Protein AF-W2NXF1-F1 (afdb_monomer)

Sequence (200 aa):
MTIHVALESLNAFFDYTNPSHPWQVDCQLHPEDPFFFSMEGFDPPAPVSKGAPLETRIYCLWASFRGDGLMPDLGFALWERRFWILATAVEKGFTAEEAEPNCDKDIIKTKRARFRVLMGGRSARADRLRNMYQLQYLKWSLESATTSQRSPICPEMIIEPSVPWYSVDNLPFMPKTTDWLEVVPALVDRQPWRANWVYR

Radius of gyration: 19.42 Å; Cα contacts (8 Å, |Δi|>4): 228; chains: 1; bounding box: 46×31×54 Å

Organism: Phytophthora nicotianae (NCBI:txid4792)

Secondary structure (DSSP, 8-state):
-PPP--HHHHHHHH-TTSTTSHHHHHHHTS-SS-SSS--TT--TTS---TTS-HHHHHHHHHHHHHTSSS-HHHHHHHHHHHTEE-HHHHHHHHHHHHTSTT--HHHHHHHHHHHHHHHHHHHHHHHHHHIIIIIIIHHHHHHHHH-TTSPPPPHHHHS-TTS----SS--EE--SSS-SSTHHHHHHHH-GGGG-GGG-

Structure (mmCIF, N/CA/C/O backbone):
data_AF-W2NXF1-F1
#
_entry.id   AF-W2NXF1-F1
#
loop_
_atom_site.group_PDB
_atom_site.id
_atom_site.type_symbol
_atom_site.label_atom_id
_atom_site.label_alt_id
_atom_site.label_comp_id
_atom_site.label_asym_id
_atom_site.label_entity_id
_atom_site.label_seq_id
_atom_site.pdbx_PDB_ins_code
_atom_site.Cartn_x
_atom_site.Cartn_y
_atom_site.Cartn_z
_atom_site.occupancy
_atom_site.B_iso_or_equiv
_atom_site.auth_seq_id
_atom_site.auth_comp_id
_atom_site.auth_asym_id
_atom_site.auth_atom_id
_atom_site.pdbx_PDB_model_num
ATOM 1 N N . MET A 1 1 ? -20.233 10.057 12.892 1.00 58.03 1 MET A N 1
ATOM 2 C CA . MET A 1 1 ? -20.156 8.689 12.343 1.00 58.03 1 MET A CA 1
ATOM 3 C C . MET A 1 1 ? -18.894 8.056 12.897 1.00 58.03 1 MET A C 1
ATOM 5 O O . MET A 1 1 ? -17.830 8.645 12.737 1.00 58.03 1 MET A O 1
ATOM 9 N N . THR A 1 2 ? -19.038 6.951 13.621 1.00 67.94 2 THR A N 1
ATOM 10 C CA . THR A 1 2 ? -17.955 6.265 14.339 1.00 67.94 2 THR A CA 1
ATOM 11 C C . THR A 1 2 ? -17.505 5.068 13.508 1.00 67.94 2 THR A C 1
ATOM 13 O O . THR A 1 2 ? -18.352 4.367 12.963 1.00 67.94 2 THR A O 1
ATOM 16 N N . ILE A 1 3 ? -16.194 4.858 13.363 1.00 78.94 3 ILE A N 1
ATOM 17 C CA . ILE A 1 3 ? -15.673 3.641 12.730 1.00 78.94 3 ILE A CA 1
ATOM 18 C C . ILE A 1 3 ? -15.702 2.530 13.776 1.00 78.94 3 ILE A C 1
ATOM 20 O O . ILE A 1 3 ? -15.120 2.698 14.846 1.00 78.94 3 ILE A O 1
ATOM 24 N N . HIS A 1 4 ? -16.328 1.401 13.455 1.00 77.94 4 HIS A N 1
ATOM 25 C CA . HIS A 1 4 ? -16.189 0.184 14.248 1.00 77.94 4 HIS A CA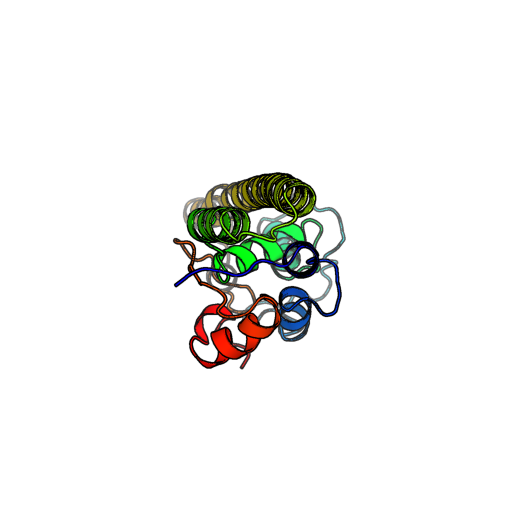 1
ATOM 26 C C . HIS A 1 4 ? -15.002 -0.627 13.731 1.00 77.94 4 HIS A C 1
ATOM 28 O O . HIS A 1 4 ? -14.807 -0.771 12.522 1.00 77.94 4 HIS A O 1
ATOM 34 N N . VAL A 1 5 ? -14.179 -1.117 14.655 1.00 80.56 5 VAL A N 1
ATOM 35 C CA . VAL A 1 5 ? -12.876 -1.696 14.330 1.00 80.56 5 VAL A CA 1
ATOM 36 C C . VAL A 1 5 ? -12.759 -3.063 14.981 1.00 80.56 5 VAL A C 1
ATOM 38 O O . VAL A 1 5 ? -12.566 -3.154 16.192 1.00 80.56 5 VAL A O 1
ATOM 41 N N . ALA A 1 6 ? -12.861 -4.131 14.195 1.00 87.88 6 ALA A N 1
ATOM 42 C CA . ALA A 1 6 ? -12.535 -5.471 14.674 1.00 87.88 6 ALA A CA 1
ATOM 43 C C . ALA A 1 6 ? -11.014 -5.694 14.632 1.00 87.88 6 ALA A C 1
ATOM 45 O O . ALA A 1 6 ? -10.315 -5.147 13.773 1.00 87.88 6 ALA A O 1
ATOM 46 N N . LEU A 1 7 ? -10.485 -6.484 15.572 1.00 89.00 7 LEU A N 1
ATOM 47 C CA . LEU A 1 7 ? -9.052 -6.793 15.610 1.00 89.00 7 LEU A CA 1
ATOM 48 C C . LEU A 1 7 ? -8.648 -7.635 14.391 1.00 89.00 7 LEU A C 1
ATOM 50 O O . LEU A 1 7 ? -7.584 -7.436 13.810 1.00 89.00 7 LEU A O 1
ATOM 54 N N . GLU A 1 8 ? -9.533 -8.532 13.978 1.00 90.31 8 GLU A N 1
ATOM 55 C CA . GLU A 1 8 ? -9.422 -9.387 12.804 1.00 90.31 8 GLU A CA 1
ATOM 56 C C . GLU A 1 8 ? -9.355 -8.537 11.537 1.00 90.31 8 GLU A C 1
ATOM 58 O O . GLU A 1 8 ? -8.452 -8.717 10.727 1.00 90.31 8 GLU A O 1
ATOM 63 N N . SER A 1 9 ? -10.235 -7.542 11.407 1.00 86.75 9 SER A N 1
ATOM 64 C CA . SER A 1 9 ? -10.251 -6.636 10.255 1.00 86.75 9 SER A CA 1
ATOM 65 C C . SER A 1 9 ? -9.016 -5.735 10.203 1.00 86.75 9 SER A C 1
ATOM 67 O O . SER A 1 9 ? -8.490 -5.494 9.120 1.00 86.75 9 SER A O 1
ATOM 69 N N . LEU A 1 10 ? -8.489 -5.297 11.356 1.00 87.19 10 LEU A N 1
ATOM 70 C CA . LEU A 1 10 ? -7.182 -4.629 11.421 1.00 87.19 10 LEU A CA 1
ATOM 71 C C . LEU A 1 10 ? -6.060 -5.538 10.920 1.00 87.19 10 LEU A C 1
ATOM 73 O O . LEU A 1 10 ? -5.181 -5.086 10.196 1.00 87.19 10 LEU A O 1
ATOM 77 N N . ASN A 1 11 ? -6.058 -6.806 11.321 1.00 90.19 11 ASN A N 1
ATOM 78 C CA . ASN A 1 11 ? -5.033 -7.743 10.878 1.00 90.19 11 ASN A CA 1
ATOM 79 C C . ASN A 1 11 ? -5.146 -8.017 9.379 1.00 90.19 11 ASN A C 1
ATOM 81 O O . ASN A 1 11 ? -4.141 -7.926 8.681 1.00 90.19 11 ASN A O 1
ATOM 85 N N . ALA A 1 12 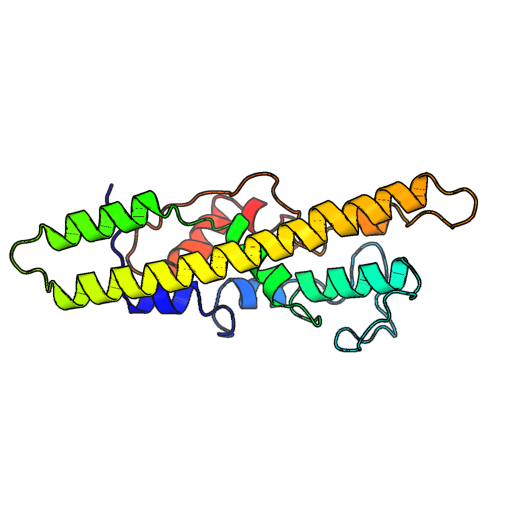? -6.358 -8.270 8.893 1.00 90.62 12 ALA A N 1
ATOM 86 C CA . ALA A 1 12 ? -6.622 -8.566 7.494 1.00 90.62 12 ALA A CA 1
ATOM 87 C C . ALA A 1 12 ? -6.271 -7.384 6.581 1.00 90.62 12 ALA A C 1
ATOM 89 O O . ALA A 1 12 ? -5.610 -7.585 5.572 1.00 90.62 12 ALA A O 1
ATOM 90 N N . PHE A 1 13 ? -6.631 -6.147 6.955 1.00 88.12 13 PHE A N 1
ATOM 91 C CA . PHE A 1 13 ? -6.370 -4.958 6.128 1.00 88.12 13 PHE A CA 1
ATOM 92 C C . PHE A 1 13 ? -4.879 -4.703 5.861 1.00 88.12 13 PHE A C 1
ATOM 94 O O . PHE A 1 13 ? -4.519 -4.075 4.872 1.00 88.12 13 PHE A O 1
ATOM 101 N N . PHE A 1 14 ? -3.999 -5.148 6.757 1.00 86.44 14 PHE A N 1
ATOM 102 C CA . PHE A 1 14 ? -2.559 -4.935 6.616 1.00 86.44 14 PHE A CA 1
ATOM 103 C C . PHE A 1 14 ? -1.778 -6.209 6.280 1.00 86.44 14 PHE A C 1
ATOM 105 O O . PHE A 1 14 ? -0.572 -6.125 6.037 1.00 86.44 14 PHE A O 1
ATOM 112 N N . ASP A 1 15 ? -2.439 -7.365 6.239 1.00 91.19 15 ASP A N 1
ATOM 113 C CA . ASP A 1 15 ? -1.881 -8.602 5.702 1.00 91.19 15 ASP A CA 1
ATOM 114 C C . ASP A 1 15 ? -2.029 -8.627 4.177 1.00 91.19 15 ASP A C 1
ATOM 116 O O . ASP A 1 15 ? -2.801 -9.382 3.589 1.00 91.19 15 ASP A O 1
ATOM 120 N N . TYR A 1 16 ? -1.258 -7.763 3.522 1.00 89.69 16 TYR A N 1
ATOM 121 C CA . TYR A 1 16 ? -1.242 -7.658 2.066 1.00 89.69 16 TYR A CA 1
ATOM 122 C C . TYR A 1 16 ? -0.585 -8.858 1.377 1.00 89.69 16 TYR A C 1
ATOM 124 O O . TYR A 1 16 ? -0.587 -8.918 0.151 1.00 89.69 16 TYR A O 1
ATOM 132 N N . THR A 1 17 ? -0.004 -9.794 2.137 1.00 89.69 17 THR A N 1
ATOM 133 C CA . THR A 1 17 ? 0.535 -11.053 1.606 1.00 89.69 17 THR A CA 1
ATOM 134 C C . THR A 1 17 ? -0.537 -12.122 1.422 1.00 89.69 17 THR A C 1
ATOM 136 O O . THR A 1 17 ? -0.306 -13.100 0.717 1.00 89.69 17 THR A O 1
ATOM 139 N N . ASN A 1 18 ? -1.718 -11.933 2.014 1.00 91.81 18 ASN A N 1
ATOM 140 C CA . ASN A 1 18 ? -2.853 -12.820 1.819 1.00 91.81 18 ASN A CA 1
ATOM 141 C C . ASN A 1 18 ? -3.358 -12.740 0.362 1.00 91.81 18 ASN A C 1
ATOM 143 O O . ASN A 1 18 ? -3.770 -11.659 -0.055 1.00 91.81 18 ASN A O 1
ATOM 147 N N . PRO A 1 19 ? -3.424 -13.856 -0.393 1.00 90.94 19 PRO A N 1
ATOM 148 C CA . PRO A 1 19 ? -3.898 -13.860 -1.782 1.00 90.94 19 PRO A CA 1
ATOM 149 C C . PRO A 1 19 ? -5.320 -13.318 -1.986 1.00 90.94 19 PRO A C 1
ATOM 151 O O . PRO A 1 19 ? -5.655 -12.875 -3.077 1.00 90.94 19 PRO A O 1
ATOM 154 N N . SER A 1 20 ? -6.162 -13.351 -0.948 1.00 90.25 20 SER A N 1
ATOM 155 C CA . SER A 1 20 ? -7.527 -12.802 -0.981 1.00 90.25 20 SER A CA 1
ATOM 156 C C . SER A 1 20 ? -7.584 -11.306 -0.647 1.00 90.25 20 SER A C 1
ATOM 158 O O . SER A 1 20 ? -8.659 -10.709 -0.673 1.00 90.25 20 SER A O 1
ATOM 160 N N . HIS A 1 21 ? -6.456 -10.685 -0.292 1.00 91.75 21 HIS A N 1
ATOM 161 C CA . HIS A 1 21 ? -6.403 -9.256 -0.013 1.00 91.75 21 HIS A CA 1
ATOM 162 C C . HIS A 1 21 ? -6.698 -8.462 -1.302 1.00 91.75 21 HIS A C 1
ATOM 164 O O . HIS A 1 21 ? -6.133 -8.792 -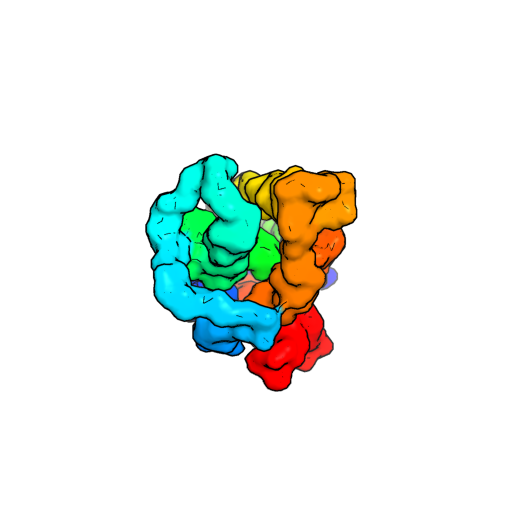2.344 1.00 91.75 21 HIS A O 1
ATOM 170 N N . PRO A 1 22 ? -7.493 -7.373 -1.269 1.00 89.69 22 PRO A N 1
ATOM 171 C CA . PRO A 1 22 ? -7.847 -6.622 -2.476 1.00 89.69 22 PRO A CA 1
ATOM 172 C C . PRO A 1 22 ? -6.647 -6.141 -3.299 1.00 89.69 22 PRO A C 1
ATOM 174 O O . PRO A 1 22 ? -6.698 -6.203 -4.513 1.00 89.69 22 PRO A O 1
ATOM 177 N N . TRP A 1 23 ? -5.540 -5.744 -2.658 1.00 89.25 23 TRP A N 1
ATOM 178 C CA . TRP A 1 23 ? -4.264 -5.485 -3.353 1.00 89.25 23 TRP A CA 1
ATOM 179 C C . TRP A 1 23 ? -3.783 -6.668 -4.212 1.00 89.25 23 TRP A C 1
ATOM 181 O O . TRP A 1 23 ? -3.409 -6.457 -5.355 1.00 89.25 23 TRP A O 1
ATOM 191 N N . GLN A 1 24 ? -3.807 -7.898 -3.689 1.00 90.12 24 GLN A N 1
ATOM 192 C CA . GLN A 1 24 ? -3.372 -9.087 -4.434 1.00 90.12 24 GLN A CA 1
ATOM 193 C C . GLN A 1 24 ? -4.321 -9.398 -5.593 1.00 90.12 24 GLN A C 1
ATOM 195 O O . GLN A 1 24 ? -3.876 -9.762 -6.677 1.00 90.12 24 GLN A O 1
ATOM 200 N N . VAL A 1 25 ? -5.625 -9.201 -5.382 1.00 88.44 25 VAL A N 1
ATOM 201 C CA . VAL A 1 25 ? -6.626 -9.313 -6.450 1.00 88.44 25 VAL A CA 1
ATOM 202 C C . VAL A 1 25 ? -6.381 -8.253 -7.529 1.00 88.44 25 VAL A C 1
ATOM 204 O O . VAL A 1 25 ? -6.367 -8.587 -8.707 1.00 88.44 25 VAL A O 1
ATOM 207 N N . ASP A 1 26 ? -6.121 -7.000 -7.144 1.00 84.69 26 ASP A N 1
ATOM 208 C CA . ASP A 1 26 ? -5.799 -5.913 -8.075 1.00 84.69 26 ASP A CA 1
ATOM 209 C C . ASP A 1 26 ? -4.522 -6.230 -8.881 1.00 84.69 26 ASP A C 1
ATOM 211 O O . ASP A 1 26 ? -4.505 -6.033 -10.094 1.00 84.69 26 ASP A O 1
ATOM 215 N N . CYS A 1 27 ? -3.481 -6.788 -8.246 1.00 85.38 27 CYS A N 1
ATOM 216 C CA . CYS A 1 27 ? -2.256 -7.227 -8.926 1.00 85.38 27 CYS A CA 1
ATOM 217 C C . CYS A 1 27 ? -2.524 -8.238 -10.047 1.00 85.38 27 CYS A C 1
ATOM 219 O O . CYS A 1 27 ? -1.910 -8.143 -11.107 1.00 85.38 27 CYS A O 1
ATOM 221 N N . GLN A 1 28 ? -3.449 -9.178 -9.835 1.00 84.94 28 GLN A N 1
ATOM 222 C CA . GLN A 1 28 ? -3.807 -10.207 -10.821 1.00 84.94 28 GLN A CA 1
ATOM 223 C C . GLN A 1 28 ? -4.566 -9.650 -12.033 1.00 84.94 28 GLN A C 1
ATOM 225 O O . GLN A 1 28 ? -4.645 -10.319 -13.059 1.00 84.94 28 GLN A O 1
ATOM 230 N N . LEU A 1 29 ? -5.136 -8.446 -11.925 1.00 82.62 29 LEU A N 1
ATOM 231 C CA . LEU A 1 29 ? -5.857 -7.786 -13.017 1.00 82.62 29 LEU A CA 1
ATOM 232 C C . LEU A 1 29 ? -4.942 -6.941 -13.911 1.00 82.62 29 LEU A C 1
ATOM 234 O O . LEU A 1 29 ? -5.378 -6.464 -14.959 1.00 82.62 29 LEU A O 1
ATOM 238 N N . HIS A 1 30 ? -3.692 -6.716 -13.506 1.00 79.94 30 HIS A N 1
ATOM 239 C CA . HIS A 1 30 ? -2.743 -5.973 -14.319 1.00 79.94 30 HIS A CA 1
ATOM 240 C C . HIS A 1 30 ? -2.337 -6.782 -15.574 1.00 79.94 30 HIS A C 1
ATOM 242 O O . HIS A 1 30 ? -2.194 -8.002 -15.502 1.00 79.94 30 HIS A O 1
ATOM 248 N N . PRO A 1 31 ? -2.091 -6.127 -16.724 1.00 82.56 31 PRO A N 1
ATOM 249 C CA . PRO A 1 31 ? -1.723 -6.793 -17.976 1.00 82.56 31 PRO A CA 1
ATOM 250 C C . PRO A 1 31 ? -0.351 -7.440 -17.818 1.00 82.56 31 PRO A C 1
ATOM 252 O O . PRO A 1 31 ? 0.490 -6.849 -17.152 1.00 82.56 31 PRO A O 1
ATOM 255 N N . GLU A 1 32 ? -0.102 -8.615 -18.397 1.00 80.88 32 GLU A N 1
ATOM 256 C CA . GLU A 1 32 ? 1.183 -9.323 -18.227 1.00 80.88 32 GLU A CA 1
ATOM 257 C C . GLU A 1 32 ? 2.386 -8.437 -18.589 1.00 80.88 32 GLU A C 1
ATOM 259 O O . GLU A 1 32 ? 3.325 -8.326 -17.803 1.00 80.88 32 GLU A O 1
ATOM 264 N N . ASP A 1 33 ? 2.285 -7.719 -19.709 1.00 84.62 33 ASP A N 1
ATOM 265 C CA . ASP A 1 33 ? 3.270 -6.737 -20.158 1.00 84.62 33 ASP A CA 1
ATOM 266 C C . ASP A 1 33 ? 2.780 -5.284 -19.964 1.00 84.62 33 ASP A C 1
ATOM 268 O O . ASP A 1 33 ? 1.571 -5.014 -19.975 1.00 84.62 33 ASP A O 1
ATOM 272 N N . PRO A 1 34 ? 3.704 -4.319 -19.803 1.00 83.19 34 PRO A N 1
ATOM 273 C CA . PRO A 1 34 ? 3.401 -2.897 -19.910 1.00 83.19 34 PRO A CA 1
ATOM 274 C C . PRO A 1 34 ? 2.822 -2.532 -21.283 1.00 83.19 34 PRO A C 1
ATOM 276 O O . PRO A 1 34 ? 3.047 -3.205 -22.286 1.00 83.19 34 PRO A O 1
ATOM 279 N N . PHE A 1 35 ? 2.074 -1.430 -21.347 1.00 83.38 35 PHE A N 1
ATOM 280 C CA . PHE A 1 35 ? 1.422 -1.013 -22.587 1.00 83.38 35 PHE A CA 1
ATOM 281 C C . PHE A 1 35 ? 2.369 -0.388 -23.602 1.00 83.38 35 PHE A C 1
ATOM 283 O O . PHE A 1 35 ? 2.141 -0.519 -24.805 1.00 83.38 35 PHE A O 1
ATOM 290 N N . PHE A 1 36 ? 3.388 0.335 -23.140 1.00 84.69 36 PHE A N 1
ATOM 291 C CA . PHE A 1 36 ? 4.253 1.099 -24.031 1.00 84.69 36 PHE A CA 1
ATOM 292 C C . PHE A 1 36 ? 5.660 0.520 -24.200 1.00 84.69 36 PHE A C 1
ATOM 294 O O . PHE A 1 36 ? 6.433 1.034 -25.008 1.00 84.69 36 PHE A O 1
ATOM 301 N N . PHE A 1 37 ? 6.006 -0.539 -23.470 1.00 82.69 37 PHE A N 1
ATOM 302 C CA . PHE A 1 37 ? 7.270 -1.257 -23.623 1.00 82.69 37 PHE A CA 1
ATOM 303 C C . PHE A 1 37 ? 7.100 -2.729 -23.249 1.00 82.69 37 PHE A C 1
ATOM 305 O O . PHE A 1 37 ? 6.232 -3.071 -22.453 1.00 82.69 37 PHE A O 1
ATOM 312 N N . SER A 1 38 ? 7.928 -3.597 -23.828 1.00 84.75 38 SER A N 1
ATOM 313 C CA . SER A 1 38 ? 7.919 -5.028 -23.514 1.00 84.75 38 SER A CA 1
ATOM 314 C C . SER A 1 38 ? 8.886 -5.336 -22.376 1.00 84.75 38 SER A C 1
ATOM 316 O O . SER A 1 38 ? 9.966 -4.747 -22.301 1.00 84.75 38 SER A O 1
ATOM 318 N N . MET A 1 39 ? 8.509 -6.284 -21.518 1.00 85.06 39 MET A N 1
ATOM 319 C CA . MET A 1 39 ? 9.388 -6.847 -20.491 1.00 85.06 39 MET A CA 1
ATOM 320 C C . MET A 1 39 ? 10.004 -8.181 -20.938 1.00 85.06 39 MET A C 1
ATOM 322 O O . MET A 1 39 ? 10.557 -8.910 -20.114 1.00 85.06 39 MET A O 1
ATOM 326 N N . GLU A 1 40 ? 9.926 -8.526 -22.229 1.00 87.25 40 GLU A N 1
ATOM 327 C CA . GLU A 1 40 ? 10.443 -9.788 -22.756 1.00 87.25 40 GLU A CA 1
ATOM 328 C C . GLU A 1 40 ? 11.932 -9.971 -22.416 1.00 87.25 40 GLU A C 1
ATOM 330 O O . GLU A 1 40 ? 12.774 -9.099 -22.640 1.00 87.25 40 GLU A O 1
ATOM 335 N N . GLY A 1 41 ? 12.262 -11.131 -21.844 1.00 85.19 41 GLY A N 1
ATOM 336 C CA . GLY A 1 41 ? 13.628 -11.474 -21.445 1.00 85.19 41 GLY A CA 1
ATOM 337 C C . GLY A 1 41 ? 14.132 -10.773 -20.177 1.00 85.19 41 GLY A C 1
ATOM 338 O O . GLY A 1 41 ? 15.261 -11.038 -19.759 1.00 85.19 41 GLY A O 1
ATOM 339 N N . PHE A 1 42 ? 13.328 -9.916 -19.540 1.00 86.94 42 PHE A N 1
ATOM 340 C CA . PHE A 1 42 ? 13.623 -9.385 -18.213 1.00 86.94 42 PHE A CA 1
ATOM 341 C C . PHE A 1 42 ? 13.146 -10.360 -17.129 1.00 86.94 42 PHE A C 1
ATOM 343 O O . PHE A 1 42 ? 12.044 -10.891 -17.210 1.00 86.94 42 PHE A O 1
ATOM 350 N N . ASP A 1 43 ? 13.972 -10.575 -16.102 1.00 86.81 43 ASP A N 1
ATOM 351 C CA . ASP A 1 43 ? 13.654 -11.417 -14.943 1.00 86.81 43 ASP A CA 1
ATOM 352 C C . ASP A 1 43 ? 13.377 -10.526 -13.713 1.00 86.81 43 ASP A C 1
ATOM 354 O O . ASP A 1 43 ? 14.325 -10.032 -13.094 1.00 86.81 43 ASP A O 1
ATOM 358 N N . PRO A 1 44 ? 12.104 -10.263 -13.352 1.00 83.75 44 PRO A N 1
ATOM 359 C CA . PRO A 1 44 ? 11.737 -9.342 -12.270 1.00 83.75 44 PRO A CA 1
ATOM 360 C C . PRO A 1 44 ? 12.365 -9.610 -10.890 1.00 83.75 44 PRO A C 1
ATOM 362 O O . PRO A 1 44 ? 12.714 -8.644 -10.199 1.00 83.75 44 PRO A O 1
ATOM 365 N N . PRO A 1 45 ? 12.550 -10.874 -10.465 1.00 83.25 45 PRO A N 1
ATOM 366 C CA . PRO A 1 45 ? 13.221 -11.207 -9.213 1.00 83.25 45 PRO A CA 1
ATOM 367 C C . PRO A 1 45 ? 14.753 -11.086 -9.260 1.00 83.25 45 PRO A C 1
ATOM 369 O O . PRO A 1 45 ? 15.394 -11.193 -8.211 1.00 83.25 45 PRO A O 1
ATOM 372 N N . ALA A 1 46 ? 15.374 -10.883 -10.427 1.00 85.44 46 ALA A N 1
ATOM 373 C CA . ALA A 1 46 ? 16.829 -10.823 -10.527 1.00 85.44 46 ALA A CA 1
ATOM 374 C C . ALA A 1 46 ? 17.396 -9.531 -9.900 1.00 85.44 46 ALA A C 1
ATOM 376 O O . ALA A 1 46 ? 16.910 -8.427 -10.168 1.00 85.44 46 ALA A O 1
ATOM 377 N N . PRO A 1 47 ? 18.476 -9.608 -9.095 1.00 83.62 47 PRO A N 1
ATOM 378 C CA . PRO A 1 47 ? 19.155 -8.421 -8.589 1.00 83.62 47 PRO A CA 1
ATOM 379 C C . PRO A 1 47 ? 19.744 -7.569 -9.715 1.00 83.62 47 PRO A C 1
ATOM 381 O O . PRO A 1 47 ? 20.521 -8.053 -10.537 1.00 83.62 47 PRO A O 1
ATOM 384 N N . VAL A 1 48 ? 19.461 -6.265 -9.692 1.00 83.81 48 VAL A N 1
ATOM 385 C CA . VAL A 1 48 ? 20.018 -5.311 -10.658 1.00 83.81 48 VAL A CA 1
ATOM 386 C C . VAL A 1 48 ? 21.049 -4.394 -10.012 1.00 83.81 48 VAL A C 1
ATOM 388 O O . VAL A 1 48 ? 20.848 -3.809 -8.946 1.00 83.81 48 VAL A O 1
ATOM 391 N N . SER A 1 49 ? 22.195 -4.266 -10.683 1.00 84.00 49 SER A N 1
ATOM 392 C CA . SER A 1 49 ? 23.293 -3.398 -10.258 1.00 84.00 49 SER A CA 1
ATOM 393 C C . SER A 1 49 ? 22.892 -1.921 -10.283 1.00 84.00 49 SER A C 1
ATOM 395 O O . SER A 1 49 ? 22.210 -1.455 -11.195 1.00 84.00 49 SER A O 1
ATOM 397 N N . LYS A 1 50 ? 23.427 -1.128 -9.346 1.00 79.25 50 LYS A N 1
ATOM 398 C CA . LYS A 1 50 ? 23.281 0.340 -9.362 1.00 79.25 50 LYS A CA 1
ATOM 399 C C . LYS A 1 50 ? 23.855 0.985 -10.631 1.00 79.25 50 LYS A C 1
ATOM 401 O O . LYS A 1 50 ? 23.415 2.070 -11.003 1.00 79.25 50 LYS A O 1
ATOM 406 N N . GLY A 1 51 ? 24.829 0.332 -11.271 1.00 80.81 51 GLY A N 1
ATOM 407 C CA . GLY A 1 51 ? 25.444 0.775 -12.526 1.00 80.81 51 GLY A CA 1
ATOM 408 C C . GLY A 1 51 ? 24.726 0.295 -13.789 1.00 80.81 51 GLY A C 1
ATOM 409 O O . GLY A 1 51 ? 25.202 0.583 -14.882 1.00 80.81 51 GLY A O 1
ATOM 410 N N . ALA A 1 52 ? 23.617 -0.442 -13.659 1.00 85.25 52 ALA A N 1
ATOM 411 C CA . ALA A 1 52 ? 22.866 -0.939 -14.804 1.00 85.25 52 ALA A CA 1
ATOM 412 C C . ALA A 1 52 ? 22.294 0.209 -15.661 1.00 85.25 52 ALA A C 1
ATOM 414 O O . ALA A 1 52 ? 22.085 1.329 -15.152 1.00 85.25 52 ALA A O 1
ATOM 415 N N . PRO A 1 53 ? 21.997 -0.064 -16.948 1.00 85.38 53 PRO A N 1
ATOM 416 C CA . PRO A 1 53 ? 21.266 0.863 -17.796 1.00 85.38 53 PRO A CA 1
ATOM 417 C C . PRO A 1 53 ? 20.019 1.388 -17.090 1.00 85.38 53 PRO A C 1
ATOM 419 O O . PRO A 1 53 ? 19.412 0.723 -16.246 1.00 85.38 53 PRO A O 1
ATOM 422 N N . LEU A 1 54 ? 19.676 2.638 -17.384 1.00 82.12 54 LEU A N 1
ATOM 423 C CA . LEU A 1 54 ? 18.598 3.304 -16.672 1.00 82.12 54 LEU A CA 1
ATOM 424 C C . LEU A 1 54 ? 17.242 2.640 -16.936 1.00 82.12 54 LEU A C 1
ATOM 426 O O . LEU A 1 54 ? 16.470 2.455 -16.003 1.00 82.12 54 LEU A O 1
ATOM 430 N N . GLU A 1 55 ? 17.028 2.192 -18.168 1.00 82.69 55 GLU A N 1
ATOM 431 C CA . GLU A 1 55 ? 15.894 1.372 -18.591 1.00 82.69 55 GLU A CA 1
ATOM 432 C C . GLU A 1 55 ? 15.730 0.112 -17.727 1.00 82.69 55 GLU A C 1
ATOM 434 O O . GLU A 1 55 ? 14.688 -0.078 -17.107 1.00 82.69 55 GLU A O 1
ATOM 439 N N . THR A 1 56 ? 16.797 -0.674 -17.546 1.00 85.81 56 THR A N 1
ATOM 440 C CA . THR A 1 56 ? 16.787 -1.875 -16.691 1.00 85.81 56 THR A CA 1
ATOM 441 C C . THR A 1 56 ? 16.399 -1.558 -15.244 1.00 85.81 56 THR A C 1
ATOM 443 O O . THR A 1 56 ? 15.682 -2.319 -14.596 1.00 85.81 56 THR A O 1
ATOM 446 N N . ARG A 1 57 ? 16.854 -0.418 -14.711 1.00 85.06 57 ARG A N 1
ATOM 447 C CA . ARG A 1 57 ? 16.482 0.024 -13.358 1.00 85.06 57 ARG A CA 1
ATOM 448 C C . ARG A 1 57 ? 15.015 0.447 -13.268 1.00 85.06 57 ARG A C 1
ATOM 450 O O . ARG A 1 57 ? 14.409 0.263 -12.216 1.00 85.06 57 ARG A O 1
ATOM 457 N N . ILE A 1 58 ? 14.442 0.981 -14.345 1.00 82.69 58 ILE A N 1
ATOM 458 C CA . ILE A 1 58 ? 13.011 1.294 -14.419 1.00 82.69 58 ILE A CA 1
ATOM 459 C C . ILE A 1 58 ? 12.184 0.011 -14.479 1.00 82.69 58 ILE A C 1
ATOM 461 O O . ILE A 1 58 ? 11.221 -0.090 -13.726 1.00 82.69 58 ILE A O 1
ATOM 465 N N . TYR A 1 59 ? 12.594 -0.990 -15.262 1.00 85.94 59 TYR A N 1
ATOM 466 C CA . TYR A 1 59 ? 11.928 -2.299 -15.296 1.00 85.94 59 TYR A CA 1
ATOM 467 C C . TYR A 1 59 ? 11.849 -2.931 -13.895 1.00 85.94 59 TYR A C 1
ATOM 469 O O . TYR A 1 59 ? 10.790 -3.399 -13.479 1.00 85.94 59 TY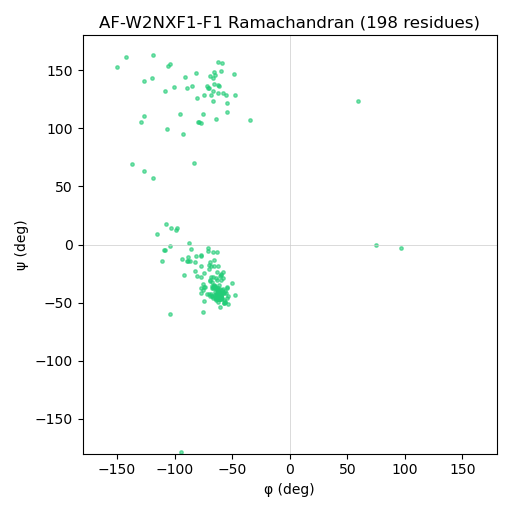R A O 1
ATOM 477 N N . CYS A 1 60 ? 12.923 -2.835 -13.100 1.00 87.12 60 CYS A N 1
ATOM 478 C CA . CYS A 1 60 ? 12.922 -3.294 -11.702 1.00 87.12 60 CYS A CA 1
ATOM 479 C C . CYS A 1 60 ? 11.902 -2.565 -10.822 1.00 87.12 60 CYS A C 1
ATOM 481 O O . CYS A 1 60 ? 11.242 -3.176 -9.976 1.00 87.12 60 CYS A O 1
ATOM 483 N N . LEU A 1 61 ? 11.812 -1.239 -10.971 1.00 85.25 61 LEU A N 1
ATOM 484 C CA . LEU A 1 61 ? 10.863 -0.430 -10.211 1.00 85.25 61 LEU A CA 1
ATOM 485 C C . LEU A 1 61 ? 9.430 -0.745 -10.613 1.00 85.25 61 LEU A C 1
ATOM 487 O O . LEU A 1 61 ? 8.587 -0.917 -9.738 1.00 85.25 61 LEU A O 1
ATOM 491 N N . TRP A 1 62 ? 9.173 -0.862 -11.913 1.00 85.56 62 TRP A N 1
ATOM 492 C CA . TRP A 1 62 ? 7.873 -1.232 -12.450 1.00 85.56 62 TRP A CA 1
ATOM 493 C C . TRP A 1 62 ? 7.414 -2.584 -11.898 1.00 85.56 62 TRP A C 1
ATOM 495 O O . TRP A 1 62 ? 6.344 -2.661 -11.296 1.00 85.56 62 TRP A O 1
ATOM 505 N N . ALA A 1 63 ? 8.267 -3.609 -11.968 1.00 87.75 63 ALA A N 1
ATOM 506 C CA . ALA A 1 63 ? 7.976 -4.920 -11.393 1.00 87.75 63 ALA A CA 1
ATOM 507 C C . ALA A 1 63 ? 7.675 -4.838 -9.889 1.00 87.75 63 ALA A C 1
ATOM 509 O O . ALA A 1 63 ? 6.730 -5.441 -9.387 1.00 87.75 63 ALA A O 1
ATOM 510 N N . SER A 1 64 ? 8.444 -4.034 -9.153 1.00 88.69 64 SER A N 1
ATOM 511 C CA . SER A 1 64 ? 8.226 -3.824 -7.718 1.00 88.69 64 SER A CA 1
ATOM 512 C C . SER A 1 64 ? 6.892 -3.131 -7.419 1.00 88.69 64 SER A C 1
ATOM 514 O O . SER A 1 64 ? 6.221 -3.473 -6.446 1.00 88.69 64 SER A O 1
ATOM 516 N N . PHE A 1 65 ? 6.464 -2.186 -8.262 1.00 86.31 65 PHE A N 1
ATOM 517 C CA . PHE A 1 65 ? 5.156 -1.546 -8.128 1.00 86.31 65 PHE A CA 1
ATOM 518 C C . PHE A 1 65 ? 3.988 -2.468 -8.466 1.00 86.31 65 PHE A C 1
ATOM 520 O O . PHE A 1 65 ? 2.880 -2.207 -8.007 1.00 86.31 65 PHE A O 1
ATOM 527 N N . ARG A 1 66 ? 4.224 -3.534 -9.228 1.00 84.06 66 ARG A N 1
ATOM 528 C CA . ARG A 1 66 ? 3.217 -4.555 -9.535 1.00 84.06 66 ARG A CA 1
ATOM 529 C C . ARG A 1 66 ? 3.142 -5.680 -8.517 1.00 84.06 66 ARG A C 1
ATOM 531 O O . ARG A 1 66 ? 2.145 -6.386 -8.490 1.00 84.06 66 ARG A O 1
ATOM 538 N N . GLY A 1 67 ? 4.147 -5.787 -7.651 1.00 86.88 67 GLY A N 1
ATOM 539 C CA . GLY A 1 67 ? 4.259 -6.855 -6.659 1.00 86.88 67 GLY A CA 1
ATOM 540 C C . GLY A 1 67 ? 5.148 -8.023 -7.094 1.00 86.88 67 GLY A C 1
ATOM 541 O O . GLY A 1 67 ? 5.405 -8.897 -6.274 1.00 86.88 67 GLY A O 1
ATOM 542 N N . ASP A 1 68 ? 5.677 -7.997 -8.320 1.00 85.25 68 ASP A N 1
ATOM 543 C CA . ASP A 1 68 ? 6.475 -9.081 -8.916 1.00 85.25 68 ASP A CA 1
ATOM 544 C C . ASP A 1 68 ? 7.993 -8.898 -8.711 1.00 85.25 68 ASP A C 1
ATOM 546 O O . ASP A 1 68 ? 8.792 -9.794 -8.978 1.00 85.25 68 ASP A O 1
ATOM 550 N N . GLY A 1 69 ? 8.414 -7.708 -8.271 1.00 84.00 69 GLY A N 1
ATOM 551 C CA . GLY A 1 69 ? 9.822 -7.340 -8.111 1.00 84.00 69 GLY A CA 1
ATOM 552 C C . GLY A 1 69 ? 10.390 -7.556 -6.706 1.00 84.00 69 GLY A C 1
ATOM 553 O O . GLY A 1 69 ? 9.705 -7.945 -5.764 1.00 84.00 69 GLY A O 1
ATOM 554 N N . LEU A 1 70 ? 11.667 -7.203 -6.539 1.00 84.12 70 LEU A N 1
ATOM 555 C CA . LEU A 1 70 ? 12.410 -7.318 -5.273 1.00 84.12 70 LEU A CA 1
ATOM 556 C C . LEU A 1 70 ? 11.902 -6.412 -4.135 1.00 84.12 70 LEU A C 1
ATOM 558 O O . LEU A 1 70 ? 12.311 -6.583 -2.986 1.00 84.12 70 LEU A O 1
ATOM 562 N N . MET A 1 71 ? 11.045 -5.434 -4.441 1.00 85.06 71 MET A N 1
ATOM 563 C CA . MET A 1 71 ? 10.468 -4.504 -3.465 1.00 85.06 71 MET A CA 1
ATOM 564 C C . MET A 1 71 ? 8.930 -4.488 -3.557 1.00 85.06 71 MET A C 1
ATOM 566 O O . MET A 1 71 ? 8.344 -3.453 -3.889 1.00 85.06 71 MET A O 1
ATOM 570 N N . PRO A 1 72 ? 8.248 -5.614 -3.272 1.00 83.12 72 PRO A N 1
ATOM 571 C CA . PRO A 1 72 ? 6.798 -5.737 -3.467 1.00 83.12 72 PRO A CA 1
ATOM 572 C C . PRO A 1 72 ? 5.991 -4.818 -2.534 1.00 83.12 72 PRO A C 1
ATOM 574 O O . PRO A 1 72 ? 4.831 -4.492 -2.792 1.00 83.12 72 PRO A O 1
ATOM 577 N N . ASP A 1 73 ? 6.613 -4.339 -1.454 1.00 89.56 73 ASP A N 1
ATOM 578 C CA . ASP A 1 73 ? 6.013 -3.384 -0.532 1.00 89.56 73 ASP A CA 1
ATOM 579 C C . ASP A 1 73 ? 5.817 -1.989 -1.148 1.00 89.56 73 ASP A C 1
ATOM 581 O O . ASP A 1 73 ? 5.002 -1.222 -0.634 1.00 89.56 73 ASP A O 1
ATOM 585 N N . LEU A 1 74 ? 6.509 -1.659 -2.248 1.00 90.31 74 LEU A N 1
ATOM 586 C CA . LEU A 1 74 ? 6.292 -0.418 -2.997 1.00 90.31 74 LEU A CA 1
ATOM 587 C C . LEU A 1 74 ? 4.925 -0.400 -3.685 1.00 90.31 74 LEU A C 1
ATOM 589 O O . LEU A 1 74 ? 4.225 0.613 -3.614 1.00 90.31 74 LEU A O 1
ATOM 593 N N . GLY A 1 75 ? 4.537 -1.508 -4.322 1.00 89.94 75 GLY A N 1
ATOM 594 C CA . GLY A 1 75 ? 3.213 -1.656 -4.923 1.00 89.94 75 GLY A CA 1
ATOM 595 C C . GLY A 1 75 ? 2.109 -1.559 -3.873 1.00 89.94 75 GLY A C 1
ATOM 596 O O . GLY A 1 75 ? 1.188 -0.748 -4.002 1.00 89.94 75 GLY A O 1
ATOM 597 N N . PHE A 1 76 ? 2.270 -2.264 -2.749 1.00 91.56 76 PHE A N 1
ATOM 598 C CA . PHE A 1 76 ? 1.313 -2.156 -1.649 1.00 91.56 76 PHE A CA 1
ATOM 599 C C . PHE A 1 76 ? 1.249 -0.737 -1.065 1.00 91.56 76 PHE A C 1
ATOM 601 O O . PHE A 1 76 ? 0.163 -0.233 -0.787 1.00 91.56 76 PHE A O 1
ATOM 608 N N . ALA A 1 77 ? 2.379 -0.036 -0.934 1.00 92.50 77 ALA A N 1
ATOM 609 C CA . ALA A 1 77 ? 2.387 1.354 -0.485 1.00 92.50 77 ALA A CA 1
ATOM 610 C C . ALA A 1 77 ? 1.601 2.276 -1.435 1.00 92.50 77 ALA A C 1
ATOM 612 O O . ALA A 1 77 ? 0.908 3.182 -0.967 1.00 92.50 77 ALA A O 1
ATOM 613 N N . LEU A 1 78 ? 1.676 2.056 -2.755 1.00 89.94 78 LEU A N 1
ATOM 614 C CA . LEU A 1 78 ? 0.859 2.783 -3.735 1.00 89.94 78 LEU A CA 1
ATOM 615 C C . LEU A 1 78 ? -0.628 2.497 -3.528 1.00 89.94 78 LEU A C 1
ATOM 617 O O . LEU A 1 78 ? -1.433 3.431 -3.491 1.00 89.94 78 LEU A O 1
ATOM 621 N N . TRP A 1 79 ? -0.985 1.229 -3.329 1.00 89.88 79 TRP A N 1
ATOM 622 C CA . TRP A 1 79 ? -2.350 0.815 -3.019 1.00 89.88 79 TRP A CA 1
ATOM 623 C C . TRP A 1 79 ? -2.867 1.464 -1.721 1.00 89.88 79 TRP A C 1
ATOM 625 O O . TRP A 1 79 ? -3.924 2.094 -1.720 1.00 89.88 79 TRP A O 1
ATOM 635 N N . GLU A 1 80 ? -2.085 1.464 -0.636 1.00 91.56 80 GLU A N 1
ATOM 636 C CA . GLU A 1 80 ? -2.454 2.095 0.643 1.00 91.56 80 GLU A CA 1
ATOM 637 C C . GLU A 1 80 ? -2.719 3.605 0.529 1.00 91.56 80 GLU A C 1
ATOM 639 O O . GLU A 1 80 ? -3.518 4.156 1.296 1.00 91.56 80 GLU A O 1
ATOM 644 N N . ARG A 1 81 ? -2.054 4.298 -0.408 1.00 90.94 81 ARG A N 1
ATOM 645 C CA . ARG A 1 81 ? -2.319 5.719 -0.693 1.00 90.94 81 ARG A CA 1
ATOM 646 C C . ARG A 1 81 ? -3.695 5.926 -1.310 1.00 90.94 81 ARG A C 1
ATOM 648 O O . ARG A 1 81 ? -4.324 6.944 -1.032 1.00 90.94 81 ARG A O 1
ATOM 655 N N . ARG A 1 82 ? -4.189 4.969 -2.097 1.00 88.94 82 ARG A N 1
ATOM 656 C CA . ARG A 1 82 ? -5.525 5.004 -2.717 1.00 88.94 82 ARG A CA 1
ATOM 657 C C . ARG A 1 82 ? -6.629 4.545 -1.791 1.00 88.94 82 ARG A C 1
ATOM 659 O O . ARG A 1 82 ? -7.772 4.936 -1.994 1.00 88.94 82 ARG A O 1
ATOM 666 N N . PHE A 1 83 ? -6.297 3.765 -0.773 1.00 89.44 83 PHE A N 1
ATOM 667 C CA . PHE A 1 83 ? -7.225 3.288 0.246 1.00 89.44 83 PHE A CA 1
ATOM 668 C C . PHE A 1 83 ? -6.774 3.798 1.615 1.00 89.44 83 PHE A C 1
ATOM 670 O O . PHE A 1 83 ? -6.498 3.036 2.542 1.00 89.44 83 PHE A O 1
ATOM 677 N N . TRP A 1 84 ? -6.660 5.126 1.752 1.00 90.31 84 TRP A N 1
ATOM 678 C CA . TRP A 1 84 ? -6.046 5.693 2.943 1.00 90.31 84 TRP A CA 1
ATOM 679 C C . TRP A 1 84 ? -7.008 5.729 4.137 1.00 90.31 84 TRP A C 1
ATOM 681 O O . TRP A 1 84 ? -7.874 6.595 4.234 1.00 90.31 84 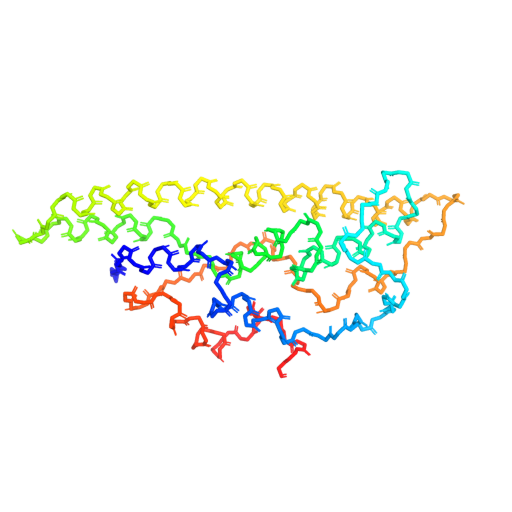TRP A O 1
ATOM 691 N N . ILE A 1 85 ? -6.818 4.837 5.109 1.00 88.19 85 ILE A N 1
ATOM 692 C CA . ILE A 1 85 ? -7.577 4.900 6.367 1.00 88.19 85 ILE A CA 1
ATOM 693 C C . ILE A 1 85 ? -7.053 6.046 7.241 1.00 88.19 85 ILE A C 1
ATOM 695 O O . ILE A 1 85 ? -5.846 6.157 7.495 1.00 88.19 85 ILE A O 1
ATOM 699 N N . LEU A 1 86 ? -7.971 6.900 7.706 1.00 88.00 86 LEU A N 1
ATOM 700 C CA . LEU A 1 86 ? -7.676 8.019 8.601 1.00 88.00 86 LEU A CA 1
ATOM 701 C C . LEU A 1 86 ? -7.420 7.526 10.029 1.00 88.00 86 LEU A C 1
ATOM 703 O O . LEU A 1 86 ? -8.345 7.112 10.727 1.00 88.00 86 LEU A O 1
ATOM 707 N N . ALA A 1 87 ? -6.176 7.652 10.496 1.00 89.25 87 ALA A N 1
ATOM 708 C CA . ALA A 1 87 ? -5.794 7.210 11.837 1.00 89.25 87 ALA A CA 1
ATOM 709 C C . ALA A 1 87 ? -6.600 7.892 12.947 1.00 89.25 87 ALA A C 1
ATOM 711 O O . ALA A 1 87 ? -7.042 7.241 13.886 1.00 89.25 87 ALA A O 1
ATOM 712 N N . THR A 1 88 ? -6.884 9.186 12.799 1.00 89.25 88 THR A N 1
ATOM 713 C CA . THR A 1 88 ? -7.705 9.935 13.757 1.00 89.25 88 THR A CA 1
ATOM 714 C C . THR A 1 88 ? -9.140 9.419 13.842 1.00 89.25 88 THR A C 1
ATOM 716 O O . THR A 1 88 ? -9.754 9.507 14.902 1.00 89.25 88 THR A O 1
ATOM 719 N N . ALA A 1 89 ? -9.688 8.879 12.753 1.00 88.94 89 ALA A N 1
ATOM 720 C CA . ALA A 1 89 ? -11.031 8.315 12.748 1.00 88.94 89 ALA A CA 1
ATOM 721 C C . ALA A 1 89 ? -11.063 6.932 13.419 1.00 88.94 89 ALA A C 1
ATOM 723 O O . ALA A 1 89 ? -11.996 6.643 14.164 1.00 88.94 89 ALA A O 1
ATOM 724 N N . VAL A 1 90 ? -10.017 6.123 13.222 1.00 90.31 90 VAL A N 1
ATOM 725 C CA . VAL A 1 90 ? -9.835 4.828 13.901 1.00 90.31 90 VAL A CA 1
ATOM 726 C C . VAL A 1 90 ? -9.660 5.023 15.409 1.00 90.31 90 VAL A C 1
ATOM 728 O O . VAL A 1 90 ? -10.354 4.384 16.193 1.00 90.31 90 VAL A O 1
ATOM 731 N N . GLU A 1 91 ? -8.817 5.971 15.827 1.00 91.88 91 GLU A N 1
ATOM 732 C CA . GLU A 1 91 ? -8.610 6.283 17.249 1.00 91.88 91 GLU A CA 1
ATOM 733 C C . GLU A 1 91 ? -9.888 6.790 17.932 1.00 91.88 91 GLU A C 1
ATOM 735 O O . GLU A 1 91 ? -10.180 6.399 19.063 1.00 91.88 91 GLU A O 1
ATOM 740 N N . LYS A 1 92 ? -10.691 7.610 17.235 1.00 91.25 92 LYS A N 1
ATOM 741 C CA . LYS A 1 92 ? -12.031 8.006 17.702 1.00 91.25 92 LYS A CA 1
ATOM 742 C C . LYS A 1 92 ? -12.975 6.809 17.820 1.00 91.25 92 LYS A C 1
ATOM 744 O O . LYS A 1 92 ? -13.768 6.779 18.755 1.00 91.25 92 LYS A O 1
ATOM 749 N N . GLY A 1 93 ? -12.880 5.847 16.901 1.00 90.19 93 GLY A N 1
ATOM 750 C CA . GLY A 1 93 ? -13.597 4.572 16.966 1.00 90.19 93 GLY A CA 1
ATOM 751 C C . GLY A 1 93 ? -13.292 3.811 18.252 1.00 90.19 93 GLY A C 1
ATOM 752 O O . GLY A 1 93 ? -14.209 3.486 18.998 1.00 90.19 93 GLY A O 1
ATOM 753 N N . PHE A 1 94 ? -12.008 3.643 18.578 1.00 92.06 94 PHE A N 1
ATOM 754 C CA . PHE A 1 94 ? -11.594 3.004 19.830 1.00 92.06 94 PHE A CA 1
ATOM 755 C C . PHE A 1 94 ? -12.087 3.749 21.072 1.00 92.06 94 PHE A C 1
ATOM 757 O O . PHE A 1 94 ? -12.530 3.115 22.018 1.00 92.06 94 PHE A O 1
ATOM 764 N N . THR A 1 95 ? -12.025 5.085 21.086 1.00 92.81 95 THR A N 1
ATOM 765 C CA . THR A 1 95 ? -12.514 5.879 22.227 1.00 92.81 95 THR A CA 1
ATOM 766 C C . THR A 1 95 ? -14.028 5.771 22.403 1.00 92.81 95 THR A C 1
ATOM 768 O O . THR A 1 95 ? -14.504 5.788 23.532 1.00 92.81 95 THR A O 1
ATOM 771 N N . ALA A 1 96 ? -14.783 5.666 21.308 1.00 91.25 96 ALA A N 1
ATOM 772 C CA . ALA A 1 96 ? -16.223 5.453 21.375 1.00 91.25 96 ALA A CA 1
ATOM 773 C C . ALA A 1 96 ? -16.562 4.049 21.898 1.00 91.25 96 ALA A C 1
ATOM 775 O O . ALA A 1 96 ? -17.404 3.938 22.779 1.00 91.25 96 ALA A O 1
ATOM 776 N N . GLU A 1 97 ? -15.875 3.012 21.407 1.00 90.50 97 GLU A N 1
ATOM 777 C CA . GLU A 1 97 ? -16.046 1.627 21.872 1.00 90.50 97 GLU A CA 1
ATOM 778 C C . GLU A 1 97 ? -15.690 1.499 23.366 1.00 90.50 97 GLU A C 1
ATOM 780 O O . GLU A 1 97 ? -16.449 0.940 24.145 1.00 90.50 97 GLU A O 1
ATOM 785 N N . GLU A 1 98 ? -14.596 2.130 23.803 1.00 92.50 98 GLU A N 1
ATOM 786 C CA . GLU A 1 98 ? -14.152 2.161 25.205 1.00 92.50 98 GLU A CA 1
ATOM 787 C C . GLU A 1 98 ? -15.139 2.852 26.163 1.00 92.50 98 GLU A C 1
ATOM 789 O O . GLU A 1 98 ? -15.128 2.579 27.365 1.00 92.50 98 GLU A O 1
ATOM 794 N N . ALA A 1 99 ? -15.989 3.747 25.649 1.00 92.31 99 ALA A N 1
ATOM 795 C CA . ALA A 1 99 ? -17.023 4.423 26.428 1.00 92.31 99 ALA A CA 1
ATOM 796 C C . ALA A 1 99 ? -18.287 3.564 26.626 1.00 92.31 99 ALA A C 1
ATOM 798 O O . ALA A 1 99 ? -19.161 3.948 27.409 1.00 92.31 99 ALA A O 1
ATOM 799 N N . GLU A 1 100 ? -18.410 2.423 25.939 1.00 91.56 100 GLU A N 1
ATOM 800 C CA . GLU A 1 100 ? -19.557 1.531 26.091 1.00 91.56 100 GLU A CA 1
ATOM 801 C C . GLU A 1 100 ? -19.523 0.804 27.453 1.00 91.56 100 GLU A C 1
ATOM 803 O O . GLU A 1 100 ? -18.473 0.296 27.857 1.00 91.56 100 GLU A O 1
ATOM 808 N N . PRO A 1 101 ? -20.661 0.690 28.174 1.00 89.25 101 PRO A N 1
ATOM 809 C CA . PRO A 1 101 ? -20.688 0.147 29.539 1.00 89.25 101 PRO A CA 1
ATOM 810 C C . PRO A 1 101 ? -20.140 -1.279 29.695 1.00 89.25 101 PRO A C 1
ATOM 812 O O . PRO A 1 101 ? -19.625 -1.618 30.757 1.00 89.25 101 PRO A O 1
ATOM 815 N N . ASN A 1 102 ? -20.243 -2.102 28.647 1.00 89.62 102 ASN A N 1
ATOM 816 C CA . ASN A 1 102 ? -19.825 -3.508 28.640 1.00 89.62 102 ASN A CA 1
ATOM 817 C C . ASN A 1 102 ? -18.544 -3.742 27.821 1.00 89.62 102 ASN A C 1
ATOM 819 O O . ASN A 1 102 ? -18.270 -4.869 27.413 1.00 89.62 102 ASN A O 1
ATOM 823 N N . CYS A 1 103 ? -17.779 -2.685 27.537 1.00 89.75 103 CYS A N 1
ATOM 824 C CA . CYS A 1 103 ? -16.568 -2.794 26.740 1.00 89.75 103 CYS A CA 1
ATOM 825 C C . CYS A 1 103 ? -15.479 -3.598 27.465 1.00 89.75 103 CYS A C 1
ATOM 827 O O . CYS A 1 103 ? -15.109 -3.302 28.605 1.00 89.75 103 CYS A O 1
ATOM 829 N N . ASP A 1 104 ? -14.876 -4.547 26.751 1.00 92.88 104 ASP A N 1
ATOM 830 C CA . ASP A 1 104 ? -13.639 -5.195 27.173 1.00 92.88 104 ASP A CA 1
ATOM 831 C C . ASP A 1 104 ? -12.446 -4.258 26.916 1.00 92.88 104 ASP A C 1
ATOM 833 O O . ASP A 1 104 ? -11.988 -4.058 25.786 1.00 92.88 104 ASP A O 1
ATOM 837 N N . LYS A 1 105 ? -11.934 -3.655 27.993 1.00 91.44 105 LYS A N 1
ATOM 838 C CA . LYS A 1 105 ? -10.819 -2.699 27.932 1.00 91.44 105 LYS A CA 1
ATOM 839 C C . LYS A 1 105 ? -9.501 -3.343 27.499 1.00 91.44 105 LYS A C 1
ATOM 841 O O . LYS A 1 105 ? -8.668 -2.658 26.898 1.00 91.44 105 LYS A O 1
ATOM 846 N N . ASP A 1 106 ? -9.302 -4.632 27.766 1.00 94.25 106 ASP A N 1
ATOM 847 C CA . ASP A 1 106 ? -8.090 -5.346 27.361 1.00 94.25 106 ASP A CA 1
ATOM 848 C C . ASP A 1 106 ? -8.090 -5.602 25.850 1.00 94.25 106 ASP A C 1
ATOM 850 O O . ASP A 1 106 ? -7.055 -5.433 25.187 1.00 94.25 106 ASP A O 1
ATOM 854 N N . ILE A 1 107 ? -9.260 -5.883 25.268 1.00 92.38 107 ILE A N 1
ATOM 855 C CA . ILE A 1 107 ? -9.432 -5.935 23.811 1.00 92.38 107 ILE A CA 1
ATOM 856 C C . ILE A 1 107 ? -9.135 -4.568 23.180 1.00 92.38 107 ILE A C 1
ATOM 858 O O . ILE A 1 107 ? -8.365 -4.503 22.217 1.00 92.38 107 ILE A O 1
ATOM 862 N N . ILE A 1 108 ? -9.651 -3.460 23.726 1.00 93.19 108 ILE A N 1
ATOM 863 C CA . ILE A 1 108 ? -9.348 -2.109 23.206 1.00 93.19 108 ILE A CA 1
ATOM 864 C C . ILE A 1 108 ? -7.853 -1.804 23.269 1.00 93.19 108 ILE A C 1
ATOM 866 O O . ILE A 1 108 ? -7.265 -1.326 22.292 1.00 93.19 108 ILE A O 1
ATOM 870 N N . LYS A 1 109 ? -7.207 -2.108 24.397 1.00 94.75 109 LYS A N 1
ATOM 871 C CA . LYS A 1 109 ? -5.761 -1.932 24.562 1.00 94.75 109 LYS A CA 1
ATOM 872 C C . LYS A 1 109 ? -4.984 -2.719 23.504 1.00 94.75 109 LYS A C 1
ATOM 874 O O . LYS A 1 109 ? -4.040 -2.181 22.917 1.00 94.75 109 LYS A O 1
ATOM 879 N N . THR A 1 110 ? -5.413 -3.948 23.220 1.00 95.38 110 THR A N 1
ATOM 880 C CA . THR A 1 110 ? -4.836 -4.814 22.185 1.00 95.38 110 THR A CA 1
ATOM 881 C C . THR A 1 110 ? -5.024 -4.221 20.788 1.00 95.38 110 THR A C 1
ATOM 883 O O . THR A 1 110 ? -4.044 -4.081 20.052 1.00 95.38 110 THR A O 1
ATOM 886 N N . LYS A 1 111 ? -6.239 -3.770 20.443 1.00 94.00 111 LYS A N 1
ATOM 887 C CA . LYS A 1 111 ? -6.535 -3.086 19.171 1.00 94.00 111 LYS A CA 1
ATOM 888 C C . LYS A 1 111 ? -5.659 -1.846 18.972 1.00 94.00 111 LYS A C 1
ATOM 890 O O . LYS A 1 111 ? -5.017 -1.720 17.931 1.00 94.00 111 LYS A O 1
ATOM 895 N N . ARG A 1 112 ? -5.541 -0.970 19.980 1.00 94.94 112 ARG A N 1
ATOM 896 C CA . ARG A 1 112 ? -4.685 0.235 19.927 1.00 94.94 112 ARG A CA 1
ATOM 897 C C . ARG A 1 112 ? -3.201 -0.101 19.779 1.00 94.94 112 ARG A C 1
ATOM 899 O O . ARG A 1 112 ? -2.479 0.588 19.059 1.00 94.94 112 ARG A O 1
ATOM 906 N N . ALA A 1 113 ? -2.709 -1.118 20.489 1.00 95.19 113 ALA A N 1
ATOM 907 C CA . ALA A 1 113 ? -1.319 -1.556 20.372 1.00 95.19 113 ALA A CA 1
ATOM 908 C C . ALA A 1 113 ? -1.028 -2.097 18.966 1.00 95.19 113 ALA A C 1
ATOM 910 O O . ALA A 1 113 ? -0.051 -1.688 18.337 1.00 95.19 113 ALA A O 1
ATOM 911 N N . ARG A 1 114 ? -1.917 -2.947 18.440 1.00 94.56 114 ARG A N 1
ATOM 912 C CA . ARG A 1 114 ? -1.800 -3.485 17.085 1.00 94.56 114 ARG A CA 1
ATOM 913 C C . ARG A 1 114 ? -1.866 -2.377 16.038 1.00 94.56 114 ARG A C 1
ATOM 915 O O . ARG A 1 114 ? -0.995 -2.315 15.177 1.00 94.56 114 ARG A O 1
ATOM 922 N N . PHE A 1 115 ? -2.820 -1.457 16.159 1.00 93.69 115 PHE A N 1
ATOM 923 C CA . PHE A 1 115 ? -2.963 -0.324 15.247 1.00 93.69 115 PHE A CA 1
ATOM 924 C C . PHE A 1 115 ? -1.706 0.556 15.199 1.00 93.69 115 PHE A C 1
ATOM 926 O O . PHE A 1 115 ? -1.262 0.928 14.115 1.00 93.69 115 PHE A O 1
ATOM 933 N N . ARG A 1 116 ? -1.058 0.813 16.343 1.00 94.19 116 ARG A N 1
ATOM 934 C CA . ARG A 1 116 ? 0.223 1.543 16.389 1.00 94.19 116 ARG A CA 1
ATOM 935 C C . ARG A 1 116 ? 1.335 0.849 15.601 1.00 94.19 116 ARG A C 1
ATOM 937 O O . ARG A 1 116 ? 2.041 1.517 14.848 1.00 94.19 116 ARG A O 1
ATOM 944 N N . VAL A 1 117 ? 1.476 -0.473 15.736 1.00 93.38 117 VAL A N 1
ATOM 945 C CA . VAL A 1 117 ? 2.463 -1.256 14.963 1.00 93.38 117 VAL A CA 1
ATOM 946 C C . VAL A 1 117 ? 2.178 -1.152 13.464 1.00 93.38 117 VAL A C 1
ATOM 948 O O . VAL A 1 117 ? 3.085 -0.888 12.675 1.00 93.38 117 VAL A O 1
ATOM 951 N N . LEU A 1 118 ? 0.909 -1.300 13.079 1.00 91.25 118 LEU A N 1
ATOM 952 C CA . LEU A 1 118 ? 0.467 -1.221 11.686 1.00 91.25 118 LEU A CA 1
ATOM 953 C C . LEU A 1 118 ? 0.746 0.161 11.077 1.00 91.25 118 LEU A C 1
ATOM 955 O O . LEU A 1 118 ? 1.309 0.254 9.985 1.00 91.25 118 LEU A O 1
ATOM 959 N N . MET A 1 119 ? 0.446 1.235 11.812 1.00 91.50 119 MET A N 1
ATOM 960 C CA . MET A 1 119 ? 0.735 2.608 11.391 1.00 91.50 119 MET A CA 1
ATOM 961 C C . MET A 1 119 ? 2.237 2.882 11.266 1.00 91.50 119 MET A C 1
ATOM 963 O O . MET A 1 119 ? 2.647 3.550 10.320 1.00 91.50 119 MET A O 1
ATOM 967 N N . GLY A 1 120 ? 3.068 2.338 12.161 1.00 92.25 120 GLY A N 1
ATOM 968 C CA . GLY A 1 120 ? 4.526 2.428 12.041 1.00 92.25 120 GLY A CA 1
ATOM 969 C C . GLY A 1 120 ? 5.050 1.755 10.768 1.00 92.25 120 GLY A C 1
ATOM 970 O O . GLY A 1 120 ? 5.820 2.356 10.018 1.00 92.25 120 GLY A O 1
ATOM 971 N N . GLY A 1 121 ? 4.578 0.538 10.479 1.00 92.31 121 GLY A N 1
ATOM 972 C CA . GLY A 1 121 ? 4.933 -0.187 9.254 1.00 92.31 121 GLY A CA 1
ATOM 973 C C . GLY A 1 121 ? 4.493 0.543 7.982 1.00 92.31 121 GLY A C 1
ATOM 974 O O . GLY A 1 121 ? 5.258 0.634 7.021 1.00 92.31 121 GLY A O 1
ATOM 975 N N . ARG A 1 122 ? 3.291 1.126 8.001 1.00 92.12 122 ARG A N 1
ATOM 976 C CA . ARG A 1 122 ? 2.760 1.952 6.913 1.00 92.12 122 ARG A CA 1
ATOM 977 C C . ARG A 1 122 ? 3.604 3.194 6.652 1.00 92.12 122 ARG A C 1
ATOM 979 O O . ARG A 1 122 ? 3.926 3.461 5.499 1.00 92.12 122 ARG A O 1
ATOM 986 N N . SER A 1 123 ? 3.987 3.936 7.692 1.00 91.88 123 SER A N 1
ATOM 987 C CA . SER A 1 123 ? 4.851 5.113 7.535 1.00 91.88 123 SER A CA 1
ATOM 988 C C . SER A 1 123 ? 6.189 4.738 6.898 1.00 91.88 123 SER A C 1
ATOM 990 O O . SER A 1 123 ? 6.601 5.370 5.933 1.00 91.88 123 SER A O 1
ATOM 992 N N . ALA A 1 124 ? 6.811 3.640 7.343 1.00 92.88 124 ALA A N 1
ATOM 993 C CA . ALA A 1 124 ? 8.063 3.164 6.758 1.00 92.88 124 ALA A CA 1
ATOM 994 C C . ALA A 1 124 ? 7.922 2.779 5.272 1.00 92.88 124 ALA A C 1
ATOM 996 O O . ALA A 1 124 ? 8.808 3.082 4.471 1.00 92.88 124 ALA A O 1
ATOM 997 N N . ARG A 1 125 ? 6.811 2.135 4.884 1.00 92.94 125 ARG A N 1
ATOM 998 C CA . ARG A 1 125 ? 6.494 1.849 3.474 1.00 92.94 125 ARG A CA 1
ATOM 999 C C . ARG A 1 125 ? 6.273 3.128 2.664 1.00 92.94 125 ARG A C 1
ATOM 1001 O O . ARG A 1 125 ? 6.818 3.254 1.572 1.00 92.94 125 ARG A O 1
ATOM 1008 N N . ALA A 1 126 ? 5.527 4.092 3.203 1.00 91.62 126 ALA A N 1
ATOM 1009 C CA . ALA A 1 126 ? 5.275 5.376 2.550 1.00 91.62 126 ALA A CA 1
ATOM 1010 C C . ALA A 1 126 ? 6.568 6.182 2.335 1.00 91.62 126 ALA A C 1
ATOM 1012 O O . ALA A 1 126 ? 6.758 6.750 1.260 1.00 91.62 126 ALA A O 1
ATOM 1013 N N . ASP A 1 127 ? 7.479 6.181 3.310 1.00 91.94 127 ASP A N 1
ATOM 1014 C CA . ASP A 1 127 ? 8.791 6.824 3.194 1.00 91.94 127 ASP A CA 1
ATOM 1015 C C . ASP A 1 127 ? 9.657 6.146 2.129 1.00 91.94 127 ASP A C 1
ATOM 1017 O O . ASP A 1 127 ? 10.267 6.823 1.297 1.00 91.94 127 ASP A O 1
ATOM 1021 N N . ARG A 1 128 ? 9.678 4.805 2.094 1.00 92.12 128 ARG A N 1
ATOM 1022 C CA . ARG A 1 128 ? 10.361 4.056 1.027 1.00 92.12 128 ARG A CA 1
ATOM 1023 C C . ARG A 1 128 ? 9.782 4.386 -0.342 1.00 92.12 128 ARG A C 1
ATOM 1025 O O . ARG A 1 128 ? 10.546 4.704 -1.249 1.00 92.12 128 ARG A O 1
ATOM 1032 N N . LEU A 1 129 ? 8.459 4.392 -0.478 1.00 91.62 129 LEU A N 1
ATOM 1033 C CA . LEU A 1 129 ? 7.792 4.766 -1.719 1.00 91.62 129 LEU A CA 1
ATOM 1034 C C . LEU A 1 129 ? 8.144 6.195 -2.145 1.00 91.62 129 LEU A C 1
ATOM 1036 O O . LEU A 1 129 ? 8.481 6.415 -3.305 1.00 91.62 129 LEU A O 1
ATOM 1040 N N . ARG A 1 130 ? 8.133 7.160 -1.219 1.00 89.88 130 ARG A N 1
ATOM 1041 C CA . ARG A 1 130 ? 8.537 8.543 -1.498 1.00 89.88 130 ARG A CA 1
ATOM 1042 C C . ARG A 1 130 ? 9.981 8.608 -1.999 1.00 89.88 130 ARG A C 1
ATOM 1044 O O . ARG A 1 130 ? 10.252 9.266 -3.001 1.00 89.88 130 ARG A O 1
ATOM 1051 N N . ASN A 1 131 ? 10.895 7.905 -1.337 1.00 89.94 131 ASN A N 1
ATOM 1052 C CA . ASN A 1 131 ? 12.304 7.869 -1.719 1.00 89.94 131 ASN A CA 1
ATOM 1053 C C . ASN A 1 131 ? 12.514 7.225 -3.096 1.00 89.94 131 ASN A C 1
ATOM 1055 O O . ASN A 1 131 ? 13.285 7.743 -3.902 1.00 89.94 131 ASN A O 1
ATOM 1059 N N . MET A 1 132 ? 11.826 6.122 -3.394 1.00 88.25 132 MET A N 1
ATOM 1060 C CA . MET A 1 132 ? 11.973 5.431 -4.677 1.00 88.25 132 MET A CA 1
ATOM 1061 C C . MET A 1 132 ? 11.290 6.189 -5.819 1.00 88.25 132 MET A C 1
ATOM 1063 O O . MET A 1 132 ? 11.914 6.442 -6.845 1.00 88.25 132 MET A O 1
ATOM 1067 N N . TYR A 1 133 ? 10.038 6.608 -5.637 1.00 83.69 133 TYR A N 1
ATOM 1068 C CA . TYR A 1 133 ? 9.271 7.283 -6.681 1.00 83.69 133 TYR A CA 1
ATOM 1069 C C . TYR A 1 133 ? 9.733 8.733 -6.873 1.00 83.69 133 TYR A C 1
ATOM 1071 O O . TYR A 1 133 ? 10.174 9.119 -7.952 1.00 83.69 133 TYR A O 1
ATOM 1079 N N . GLN A 1 134 ? 9.683 9.560 -5.824 1.00 77.94 134 GLN A N 1
ATOM 1080 C CA . GLN A 1 134 ? 9.944 10.995 -5.974 1.00 77.94 134 GLN A CA 1
ATOM 1081 C C . GLN A 1 134 ? 11.432 11.315 -6.109 1.00 77.94 134 GLN A C 1
ATOM 1083 O O . GLN A 1 134 ? 11.797 12.168 -6.912 1.00 77.94 134 GLN A O 1
ATOM 1088 N N . LEU A 1 135 ? 12.295 10.669 -5.316 1.00 80.06 135 LEU A N 1
ATOM 1089 C CA . LEU A 1 135 ? 13.710 11.058 -5.258 1.00 80.06 135 LEU A CA 1
ATOM 1090 C C . LEU A 1 135 ? 14.600 10.299 -6.242 1.00 80.06 135 LEU A C 1
ATOM 1092 O O . LEU A 1 135 ? 15.637 10.834 -6.631 1.00 80.06 135 LEU A O 1
ATOM 1096 N N . GLN A 1 136 ? 14.230 9.079 -6.641 1.00 82.88 136 GLN A N 1
ATOM 1097 C CA . GLN A 1 136 ? 15.014 8.296 -7.601 1.00 82.88 136 GLN A CA 1
ATOM 1098 C C . GLN A 1 136 ? 14.382 8.295 -8.985 1.00 82.88 136 GLN A C 1
ATOM 1100 O O . GLN A 1 136 ? 14.997 8.802 -9.916 1.00 82.88 136 GLN A O 1
ATOM 1105 N N . TYR A 1 137 ? 13.154 7.800 -9.126 1.00 80.69 137 TYR A N 1
ATOM 1106 C CA . TYR A 1 137 ? 12.533 7.633 -10.438 1.00 80.69 137 TYR A CA 1
ATOM 1107 C C . TYR A 1 137 ? 12.338 8.959 -11.192 1.00 80.69 137 TYR A C 1
ATOM 1109 O O . TYR A 1 137 ? 12.783 9.097 -12.336 1.00 80.69 137 TYR A O 1
ATOM 1117 N N . LEU A 1 138 ? 11.765 9.980 -10.540 1.00 80.31 138 LEU A N 1
ATOM 1118 C CA . LEU A 1 138 ? 11.621 11.307 -11.161 1.00 80.31 138 LEU A CA 1
ATOM 1119 C C . LEU A 1 138 ? 12.975 11.971 -11.436 1.00 80.31 138 LEU A C 1
ATOM 1121 O O . LEU A 1 138 ? 13.146 12.633 -12.459 1.00 80.31 138 LEU A O 1
ATOM 1125 N N . LYS A 1 139 ? 13.958 11.771 -10.551 1.00 82.44 139 LYS A N 1
ATOM 1126 C CA . LYS A 1 139 ? 15.316 12.289 -10.744 1.00 82.44 139 LYS A CA 1
ATOM 1127 C C . LYS A 1 139 ? 15.975 11.663 -11.970 1.00 82.44 139 LYS A C 1
ATOM 1129 O O . LYS A 1 139 ? 16.518 12.388 -12.794 1.00 82.44 139 LYS A O 1
ATOM 1134 N N . TRP A 1 140 ? 15.895 10.344 -12.118 1.00 80.06 140 TRP A N 1
ATOM 1135 C CA . TRP A 1 140 ? 16.402 9.631 -13.288 1.00 80.06 140 TRP A CA 1
ATOM 1136 C C . TRP A 1 140 ? 15.732 10.093 -14.580 1.00 80.06 140 TRP A C 1
ATOM 1138 O O . TRP A 1 140 ? 16.421 10.324 -15.572 1.00 80.06 140 TRP A O 1
ATOM 1148 N N . SER A 1 141 ? 14.413 10.287 -14.540 1.00 77.38 141 SER A N 1
ATOM 1149 C CA . SER A 1 141 ? 13.639 10.833 -15.658 1.00 77.38 141 SER A CA 1
ATOM 1150 C C . SER A 1 141 ? 14.187 12.198 -16.091 1.00 77.38 141 SER A C 1
ATOM 1152 O O . SER A 1 141 ? 14.513 12.394 -17.262 1.00 77.38 141 SER A O 1
ATOM 1154 N N . LEU A 1 142 ? 14.404 13.109 -15.136 1.00 78.38 142 LEU A N 1
ATOM 1155 C CA . LEU A 1 142 ? 14.933 14.451 -15.394 1.00 78.38 142 LEU A CA 1
ATOM 1156 C C . LEU A 1 142 ? 16.400 14.454 -15.864 1.00 78.38 142 LEU A C 1
ATOM 1158 O O . LEU A 1 142 ? 16.752 15.176 -16.797 1.00 78.38 142 LEU A O 1
ATOM 1162 N N . GLU A 1 143 ? 17.263 13.646 -15.243 1.00 77.56 143 GLU A N 1
ATOM 1163 C CA . GLU A 1 143 ? 18.672 13.501 -15.638 1.00 77.56 143 GLU A CA 1
ATOM 1164 C C . GLU A 1 143 ? 18.805 12.951 -17.063 1.00 77.56 143 GLU A C 1
ATOM 1166 O O . GLU A 1 143 ? 19.682 13.386 -17.812 1.00 77.56 143 GLU A O 1
ATOM 1171 N N . SER A 1 144 ? 17.923 12.025 -17.459 1.00 74.69 144 SER A N 1
ATOM 1172 C CA . SER A 1 144 ? 17.918 11.466 -18.814 1.00 74.69 144 SER A CA 1
ATOM 1173 C C . SER A 1 144 ? 17.569 12.510 -19.878 1.00 74.69 144 SER A C 1
ATOM 1175 O O . SER A 1 144 ? 18.160 12.503 -20.950 1.00 74.69 144 SER A O 1
ATOM 1177 N N . ALA A 1 145 ? 16.678 13.453 -19.560 1.00 71.69 145 ALA A N 1
ATOM 1178 C CA . ALA A 1 145 ? 16.261 14.510 -20.478 1.00 71.69 145 ALA A CA 1
ATOM 1179 C C . ALA A 1 145 ? 17.297 15.640 -20.625 1.00 71.69 145 ALA A C 1
ATOM 1181 O O . ALA A 1 145 ? 17.232 16.417 -21.573 1.00 71.69 145 ALA A O 1
ATOM 1182 N N . THR A 1 146 ? 18.234 15.764 -19.680 1.00 71.44 146 THR A N 1
ATOM 1183 C CA . THR A 1 146 ? 19.155 16.912 -19.590 1.00 71.44 146 THR A CA 1
ATOM 1184 C C . THR A 1 146 ? 20.608 16.574 -19.921 1.00 71.44 146 THR A C 1
ATOM 1186 O O . THR A 1 146 ? 21.410 17.477 -20.156 1.00 71.44 146 THR A O 1
ATOM 1189 N N . THR A 1 147 ? 20.973 15.291 -19.965 1.00 66.94 147 THR A N 1
ATOM 1190 C CA . THR A 1 147 ? 22.360 14.859 -20.177 1.00 66.94 147 THR A CA 1
ATOM 1191 C C . THR A 1 147 ? 22.630 14.549 -21.651 1.00 66.94 147 THR A C 1
ATOM 1193 O O . THR A 1 147 ? 22.186 13.520 -22.148 1.00 66.94 147 THR A O 1
ATOM 1196 N N . SER A 1 148 ? 23.466 15.344 -22.333 1.00 58.50 148 SER A N 1
ATOM 1197 C CA . SER A 1 148 ? 23.821 15.137 -23.756 1.00 58.50 148 SER A CA 1
ATOM 1198 C C . SER A 1 148 ? 24.563 13.823 -24.073 1.00 58.50 148 SER A C 1
ATOM 1200 O O . SER A 1 148 ? 24.831 13.543 -25.236 1.00 58.50 148 SER A O 1
ATOM 1202 N N . GLN A 1 149 ? 24.944 13.036 -23.060 1.00 57.22 149 GLN A N 1
ATOM 1203 C CA . GLN A 1 149 ? 25.697 11.779 -23.198 1.00 57.22 149 GLN A CA 1
ATOM 1204 C C . GLN A 1 149 ? 24.848 10.510 -23.021 1.00 57.22 149 GLN A C 1
ATOM 1206 O O . GLN A 1 149 ? 25.386 9.407 -23.098 1.00 57.22 149 GLN A O 1
ATOM 1211 N N . ARG A 1 150 ? 23.545 10.629 -22.741 1.00 59.81 150 ARG A N 1
ATOM 1212 C CA . ARG A 1 150 ? 22.651 9.475 -22.575 1.00 59.81 150 ARG A CA 1
ATOM 1213 C C . ARG A 1 150 ? 21.448 9.631 -23.489 1.00 59.81 150 ARG A C 1
ATOM 1215 O O . ARG A 1 150 ? 20.917 10.729 -23.609 1.00 59.81 150 ARG A O 1
ATOM 1222 N N . SER A 1 151 ? 21.006 8.532 -24.096 1.00 63.12 151 SER A N 1
ATOM 1223 C CA . SER A 1 151 ? 19.676 8.505 -24.699 1.00 63.12 151 SER A CA 1
ATOM 1224 C C . SER A 1 151 ? 18.654 8.827 -23.603 1.00 63.12 151 SER A C 1
ATOM 1226 O O . SER A 1 151 ? 18.746 8.239 -22.515 1.00 63.12 151 SER A O 1
ATOM 1228 N N . PRO A 1 152 ? 17.730 9.774 -23.834 1.00 67.19 152 PRO A N 1
ATOM 1229 C CA . PRO A 1 152 ? 16.668 10.044 -22.879 1.00 67.19 152 PRO A CA 1
ATOM 1230 C C . PRO A 1 152 ? 15.837 8.776 -22.671 1.00 67.19 152 PRO A C 1
ATOM 1232 O O . PRO A 1 152 ? 15.710 7.958 -23.583 1.00 67.19 152 PRO A O 1
ATOM 1235 N N . ILE A 1 153 ? 15.280 8.604 -21.471 1.00 74.62 153 ILE A N 1
ATOM 1236 C CA . ILE A 1 153 ? 14.279 7.557 -21.249 1.00 74.62 153 ILE A CA 1
ATOM 1237 C C . ILE A 1 153 ? 13.088 7.866 -22.162 1.00 74.62 153 ILE A C 1
ATOM 1239 O O . ILE A 1 153 ? 12.668 9.023 -22.242 1.00 74.62 153 ILE A O 1
ATOM 1243 N N . CYS A 1 154 ? 12.542 6.846 -22.826 1.00 76.62 154 CYS A N 1
ATOM 1244 C CA . CYS A 1 154 ? 11.301 6.976 -23.583 1.00 76.62 154 CYS A CA 1
ATOM 1245 C C . CYS A 1 154 ? 10.200 7.542 -22.666 1.00 76.62 154 CYS A C 1
ATOM 1247 O O . CYS A 1 154 ? 9.929 6.939 -21.622 1.00 76.62 154 CYS A O 1
ATOM 1249 N N . PRO A 1 155 ? 9.576 8.689 -22.996 1.00 74.50 155 PRO A N 1
ATOM 1250 C CA . PRO A 1 155 ? 8.491 9.265 -22.199 1.00 74.50 155 PRO A CA 1
ATOM 1251 C C . PRO A 1 155 ? 7.387 8.257 -21.869 1.00 74.50 155 PRO A C 1
ATOM 1253 O O . PRO A 1 155 ? 6.831 8.291 -20.776 1.00 74.50 155 PRO A O 1
ATOM 1256 N N . GLU A 1 156 ? 7.143 7.324 -22.781 1.00 80.56 156 GLU A N 1
ATOM 1257 C CA . GLU A 1 156 ? 6.301 6.139 -22.658 1.00 80.56 156 GLU A CA 1
ATOM 1258 C C . GLU A 1 156 ? 6.549 5.345 -21.369 1.00 80.56 156 GLU A C 1
ATOM 1260 O O . GLU A 1 156 ? 5.604 4.980 -20.677 1.00 80.56 156 GLU A O 1
ATOM 1265 N N . MET A 1 157 ? 7.812 5.147 -20.985 1.00 77.69 157 MET A N 1
ATOM 1266 C CA . MET A 1 157 ? 8.163 4.455 -19.744 1.00 77.69 157 MET A CA 1
ATOM 1267 C C . MET A 1 157 ? 7.784 5.272 -18.503 1.00 77.69 157 MET A C 1
ATOM 1269 O O . MET A 1 157 ? 7.507 4.698 -17.456 1.00 77.69 157 MET A O 1
ATOM 1273 N N . ILE A 1 158 ? 7.748 6.607 -18.616 1.00 75.69 158 ILE A N 1
ATOM 1274 C CA . ILE A 1 158 ? 7.389 7.531 -17.529 1.00 75.69 158 ILE A CA 1
ATOM 1275 C C . ILE A 1 158 ? 5.880 7.535 -17.282 1.00 75.69 158 ILE A C 1
ATOM 1277 O O . ILE A 1 158 ? 5.453 7.596 -16.128 1.00 75.69 158 ILE A O 1
ATOM 1281 N N . ILE A 1 159 ? 5.090 7.474 -18.356 1.00 76.25 159 ILE A N 1
ATOM 1282 C CA . ILE A 1 159 ? 3.624 7.573 -18.324 1.00 76.25 159 ILE A CA 1
ATOM 1283 C C . ILE A 1 159 ? 2.911 6.216 -18.386 1.00 76.25 159 ILE A C 1
ATOM 1285 O O . ILE A 1 159 ? 1.703 6.179 -18.614 1.00 76.25 159 ILE A O 1
ATOM 1289 N N . GLU A 1 160 ? 3.650 5.122 -18.203 1.00 80.31 160 GLU A N 1
ATOM 1290 C CA . GLU A 1 160 ? 3.166 3.750 -18.333 1.00 80.31 160 GLU A CA 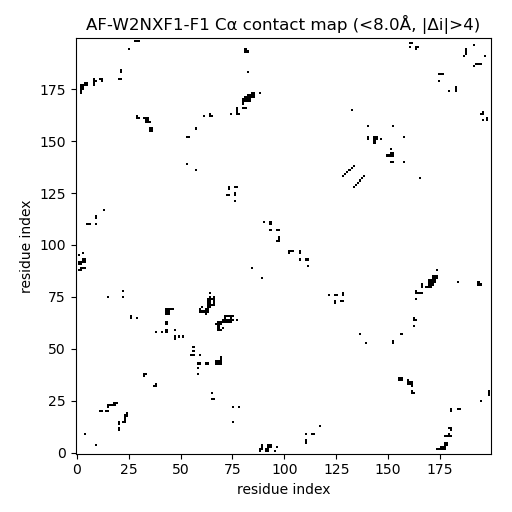1
ATOM 1291 C C . GLU A 1 160 ? 1.931 3.473 -17.453 1.00 80.31 160 GLU A C 1
ATOM 1293 O O . GLU A 1 160 ? 2.033 3.470 -16.220 1.00 80.31 160 GLU A O 1
ATOM 1298 N N . PRO A 1 161 ? 0.755 3.214 -18.057 1.00 76.06 161 PRO A N 1
ATOM 1299 C CA . PRO A 1 161 ? -0.479 3.107 -17.303 1.00 76.06 161 PRO A CA 1
ATOM 1300 C C . PRO A 1 161 ? -0.637 1.775 -16.560 1.00 76.06 161 PRO A C 1
ATOM 1302 O O . PRO A 1 161 ? -1.578 1.656 -15.772 1.00 76.06 161 PRO A O 1
ATOM 1305 N N . SER A 1 162 ? 0.210 0.759 -16.794 1.00 73.62 162 SER A N 1
ATOM 1306 C CA . SER A 1 162 ? 0.177 -0.583 -16.140 1.00 73.62 162 SER A CA 1
ATOM 1307 C C . SER A 1 162 ? 0.584 -0.622 -14.693 1.00 73.62 162 SER A C 1
ATOM 1309 O O . SER A 1 162 ? 0.425 -1.650 -14.037 1.00 73.62 162 SER A O 1
ATOM 1311 N N . VAL A 1 163 ? 0.985 0.520 -14.152 1.00 70.69 163 VAL A N 1
ATOM 1312 C CA . VAL A 1 163 ? 1.196 0.686 -12.726 1.00 70.69 163 VAL A CA 1
ATOM 1313 C C . VAL A 1 163 ? 0.277 1.775 -12.179 1.00 70.69 163 VAL A C 1
ATOM 1315 O O . VAL A 1 163 ? 0.054 2.806 -12.813 1.00 70.69 163 VAL A O 1
ATOM 1318 N N . PRO A 1 164 ? -0.239 1.594 -10.952 1.00 67.25 164 PRO A N 1
ATOM 1319 C CA . PRO A 1 164 ? -0.708 2.679 -10.113 1.00 67.25 164 PRO A CA 1
ATOM 1320 C C . PRO A 1 164 ? 0.057 4.007 -10.210 1.00 67.25 164 PRO A C 1
ATOM 1322 O O . PRO A 1 164 ? 1.114 4.166 -9.607 1.00 67.25 164 PRO A O 1
ATOM 1325 N N . TRP A 1 165 ? -0.556 5.019 -10.844 1.00 72.88 165 TRP A N 1
ATOM 1326 C CA . TRP A 1 165 ? -0.135 6.415 -10.703 1.00 72.88 165 TRP A CA 1
ATOM 1327 C C . TRP A 1 165 ? 0.060 6.778 -9.230 1.00 72.88 165 TRP A C 1
ATOM 1329 O O . TRP A 1 165 ? -0.839 6.576 -8.398 1.00 72.88 165 TRP A O 1
ATOM 1339 N N . TYR A 1 166 ? 1.226 7.344 -8.921 1.00 79.06 166 TYR A N 1
ATOM 1340 C CA . TYR A 1 166 ? 1.508 7.908 -7.610 1.00 79.06 166 TYR A CA 1
ATOM 1341 C C . TYR A 1 166 ? 0.564 9.086 -7.362 1.00 79.06 166 TYR A C 1
ATOM 1343 O O . TYR A 1 166 ? 0.709 10.157 -7.954 1.00 79.06 166 TYR A O 1
ATOM 1351 N N . SER A 1 167 ? -0.414 8.904 -6.475 1.00 75.81 167 SER A N 1
ATOM 1352 C CA . SER A 1 167 ? -1.265 10.009 -6.047 1.00 75.81 167 SER A CA 1
ATOM 1353 C C . SER A 1 167 ? -0.423 10.983 -5.224 1.00 75.81 167 SER A C 1
ATOM 1355 O O . SER A 1 167 ? 0.273 10.565 -4.298 1.00 75.81 167 SER A O 1
ATOM 1357 N N . VAL A 1 168 ? -0.453 12.280 -5.548 1.00 76.25 168 VAL A N 1
ATOM 1358 C CA . VAL A 1 168 ? 0.285 13.306 -4.783 1.00 76.25 168 VAL A CA 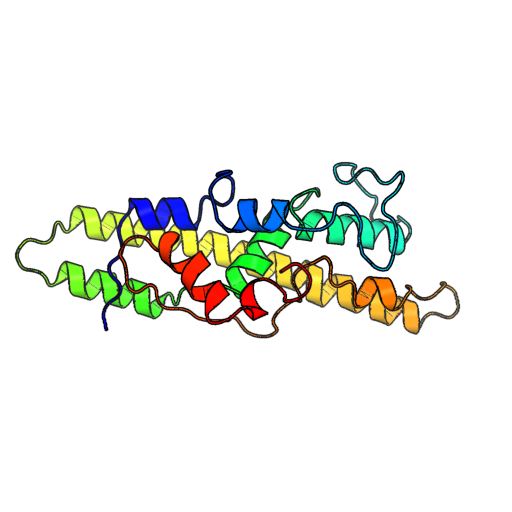1
ATOM 1359 C C . VAL A 1 168 ? -0.204 13.342 -3.335 1.00 76.25 168 VAL A C 1
ATOM 1361 O O . VAL A 1 168 ? 0.609 13.329 -2.409 1.00 76.25 168 VAL A O 1
ATOM 1364 N N . ASP A 1 169 ? -1.518 13.240 -3.155 1.00 85.06 169 ASP A N 1
ATOM 1365 C CA . ASP A 1 169 ? -2.169 13.137 -1.857 1.00 85.06 169 ASP A CA 1
ATOM 1366 C C . ASP A 1 169 ? -2.636 11.713 -1.562 1.00 85.06 169 ASP A C 1
ATOM 1368 O O . ASP A 1 169 ? -2.892 10.898 -2.452 1.00 85.06 169 ASP A O 1
ATOM 1372 N N . ASN A 1 170 ? -2.766 11.419 -0.274 1.00 89.56 170 ASN A N 1
ATOM 1373 C CA . ASN A 1 170 ? -3.460 10.227 0.181 1.00 89.56 170 ASN A CA 1
ATOM 1374 C C . ASN A 1 170 ? -4.960 10.395 -0.083 1.00 89.56 170 ASN A C 1
ATOM 1376 O O . ASN A 1 170 ? -5.521 11.436 0.246 1.00 89.56 170 ASN A O 1
ATOM 1380 N N . LEU A 1 171 ? -5.617 9.372 -0.626 1.00 90.19 171 LEU A N 1
ATOM 1381 C CA . LEU A 1 171 ? -7.052 9.370 -0.888 1.00 90.19 171 LEU A CA 1
ATOM 1382 C C . LEU A 1 171 ? -7.783 8.764 0.315 1.00 90.19 171 LEU A C 1
ATOM 1384 O O . LEU A 1 171 ? -7.902 7.534 0.400 1.00 90.19 171 LEU A O 1
ATOM 1388 N N . PRO A 1 172 ? -8.286 9.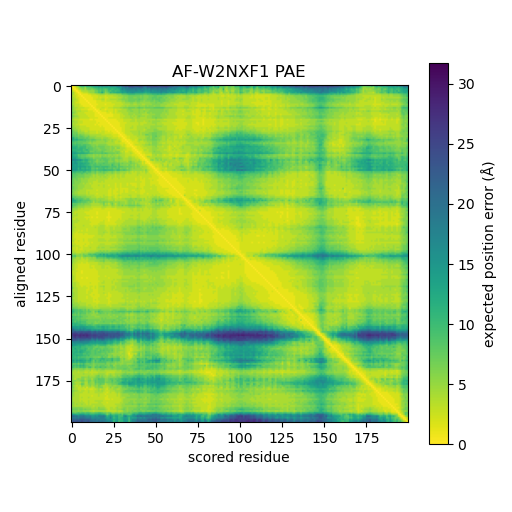579 1.263 1.00 88.94 172 PRO A N 1
ATOM 1389 C CA . PRO A 1 172 ? -8.899 9.043 2.457 1.00 88.94 172 PRO A CA 1
ATOM 1390 C C . PRO A 1 172 ? -10.180 8.279 2.130 1.00 88.94 172 PRO A C 1
ATOM 1392 O O . PRO A 1 172 ? -10.918 8.623 1.199 1.00 88.94 172 PRO A O 1
ATOM 1395 N N . PHE A 1 173 ? -10.463 7.258 2.927 1.00 86.94 173 PHE A N 1
ATOM 1396 C CA . PHE A 1 173 ? -11.796 6.685 3.029 1.00 86.94 173 PHE A CA 1
ATOM 1397 C C . PHE A 1 173 ? -12.092 6.293 4.476 1.00 86.94 173 PHE A C 1
ATOM 1399 O O . PHE A 1 173 ? -11.198 6.186 5.318 1.00 86.94 173 PHE A O 1
ATOM 1406 N N . MET A 1 174 ? -13.378 6.122 4.763 1.00 82.50 174 MET A N 1
ATOM 1407 C CA . MET A 1 174 ? -13.865 5.726 6.074 1.00 82.50 174 MET A CA 1
ATOM 1408 C C . MET A 1 174 ? -14.757 4.494 5.905 1.00 82.50 174 MET A C 1
ATOM 1410 O O . MET A 1 174 ? -15.836 4.630 5.316 1.00 82.50 174 MET A O 1
ATOM 1414 N N . PRO A 1 175 ? -14.323 3.305 6.362 1.00 79.69 175 PRO A N 1
ATOM 1415 C CA . PRO A 1 175 ? -15.150 2.112 6.280 1.00 79.69 175 PRO A CA 1
ATOM 1416 C C . PRO A 1 175 ? -16.424 2.308 7.106 1.00 79.69 175 PRO A C 1
ATOM 1418 O O . PRO A 1 175 ? -16.404 2.893 8.191 1.00 79.69 175 PRO A O 1
ATOM 1421 N N . LYS A 1 176 ? -17.554 1.873 6.542 1.00 77.38 176 LYS A N 1
ATOM 1422 C CA . LYS A 1 176 ? -18.874 1.946 7.192 1.00 77.38 176 LYS A CA 1
ATOM 1423 C C . LYS A 1 176 ? -19.181 0.705 8.033 1.00 77.38 176 LYS A C 1
ATOM 1425 O O . LYS A 1 176 ? -20.123 0.727 8.816 1.00 77.38 176 LYS A O 1
ATOM 1430 N N . THR A 1 177 ? -18.408 -0.352 7.834 1.00 81.44 177 THR A N 1
ATOM 1431 C CA . THR A 1 177 ? -18.560 -1.687 8.411 1.00 81.44 177 THR A CA 1
ATOM 1432 C C . THR A 1 177 ? -17.328 -2.031 9.242 1.00 81.44 177 THR A C 1
ATOM 1434 O O . THR A 1 177 ? -16.284 -1.384 9.122 1.00 81.44 177 THR A O 1
ATOM 1437 N N . THR A 1 178 ? -17.455 -3.046 10.095 1.00 79.56 178 THR A N 1
ATOM 1438 C CA . THR A 1 178 ? -16.327 -3.618 10.841 1.00 79.56 178 THR A CA 1
ATOM 1439 C C . THR A 1 178 ? -15.339 -4.311 9.917 1.00 79.56 178 THR A C 1
ATOM 1441 O O . THR A 1 178 ? -14.139 -4.165 10.127 1.00 79.56 178 THR A O 1
ATOM 1444 N N . ASP A 1 179 ? -15.826 -4.983 8.869 1.00 82.19 179 ASP A N 1
ATOM 1445 C CA . ASP A 1 179 ? -14.985 -5.515 7.802 1.00 82.19 179 ASP A CA 1
ATOM 1446 C C . ASP A 1 179 ? -14.597 -4.402 6.827 1.00 82.19 179 ASP A C 1
ATOM 1448 O O . ASP A 1 179 ? -15.409 -3.908 6.043 1.00 82.19 179 ASP A O 1
ATOM 1452 N N . TRP A 1 180 ? -13.346 -3.964 6.916 1.00 85.50 180 TRP A N 1
ATOM 1453 C CA . TRP A 1 180 ? -12.824 -2.881 6.094 1.00 85.50 180 TRP A CA 1
ATOM 1454 C C . TRP A 1 180 ? -12.497 -3.319 4.668 1.00 85.50 180 TRP A C 1
ATOM 1456 O O . TRP A 1 180 ? -12.547 -2.482 3.765 1.00 85.50 180 TRP A O 1
ATOM 1466 N N . LEU A 1 181 ? -12.160 -4.597 4.466 1.00 85.69 181 LEU A N 1
ATOM 1467 C CA . LEU A 1 181 ? -11.798 -5.129 3.156 1.00 85.69 181 LEU A CA 1
ATOM 1468 C C . LEU A 1 181 ? -13.035 -5.285 2.273 1.00 85.69 181 LEU A C 1
ATOM 1470 O O . LEU A 1 181 ? -12.976 -4.932 1.098 1.00 85.69 181 LEU A O 1
ATOM 1474 N N . GLU A 1 182 ? -14.178 -5.675 2.843 1.00 86.12 182 GLU A N 1
ATOM 1475 C CA . GLU A 1 182 ? -15.459 -5.727 2.118 1.00 86.12 182 GLU A CA 1
ATOM 1476 C C . GLU A 1 182 ? -15.894 -4.365 1.548 1.00 86.12 182 GLU A C 1
ATOM 1478 O O . GLU A 1 182 ? -16.612 -4.291 0.550 1.00 86.12 182 GLU A O 1
ATOM 1483 N N . VAL A 1 183 ? -15.446 -3.257 2.148 1.00 87.75 183 VAL A N 1
ATOM 1484 C CA . VAL A 1 183 ? -15.766 -1.908 1.652 1.00 87.75 183 VAL A CA 1
ATOM 1485 C C . VAL A 1 183 ? -14.967 -1.563 0.397 1.00 87.75 183 VAL A C 1
ATOM 1487 O O . VAL A 1 183 ? -15.410 -0.713 -0.378 1.00 87.75 183 VAL A O 1
ATOM 1490 N N . VAL A 1 184 ? -13.804 -2.189 0.184 1.00 88.19 184 VAL A N 1
ATOM 1491 C CA . VAL A 1 184 ? -12.887 -1.836 -0.907 1.00 88.19 184 VAL A CA 1
ATOM 1492 C C . VAL A 1 184 ? -13.551 -2.004 -2.279 1.00 88.19 184 VAL A C 1
ATOM 1494 O O . VAL A 1 184 ? -13.609 -0.996 -2.986 1.00 88.19 184 VAL A O 1
ATOM 1497 N N . PRO A 1 185 ? -14.134 -3.163 -2.654 1.00 87.12 185 PRO A N 1
ATOM 1498 C CA . PRO A 1 185 ? -14.777 -3.321 -3.962 1.00 87.12 185 PRO A CA 1
ATOM 1499 C C . PRO A 1 185 ? -15.867 -2.274 -4.217 1.00 87.12 185 PRO A C 1
ATOM 1501 O O . PRO A 1 185 ? -15.815 -1.544 -5.205 1.00 87.12 185 PRO A O 1
ATOM 1504 N N . ALA A 1 186 ? -16.781 -2.092 -3.257 1.00 88.50 186 ALA A N 1
ATOM 1505 C CA . ALA A 1 186 ? -17.865 -1.116 -3.364 1.00 88.50 186 ALA A CA 1
ATOM 1506 C C . ALA A 1 186 ? -17.365 0.339 -3.421 1.00 88.50 186 ALA A C 1
ATOM 1508 O O . ALA A 1 186 ? -18.035 1.216 -3.975 1.00 88.50 186 ALA A O 1
ATOM 1509 N N . LEU A 1 187 ? -16.212 0.634 -2.812 1.00 88.88 187 LEU A N 1
ATOM 1510 C CA . LEU A 1 187 ? -15.574 1.940 -2.920 1.00 88.88 187 LEU A CA 1
ATOM 1511 C C . LEU A 1 187 ? -14.989 2.145 -4.315 1.00 88.88 187 LEU A C 1
ATOM 1513 O O . LEU A 1 187 ? -15.163 3.232 -4.863 1.00 88.88 187 LEU A O 1
ATOM 1517 N N . VAL A 1 188 ? -14.331 1.134 -4.888 1.00 88.25 188 VAL A N 1
ATOM 1518 C CA . VAL A 1 188 ? -13.797 1.227 -6.250 1.00 88.25 188 VAL A CA 1
ATOM 1519 C C . VAL A 1 188 ? -14.925 1.371 -7.266 1.00 88.25 188 VAL A C 1
ATOM 1521 O O . VAL A 1 188 ? -14.827 2.224 -8.136 1.00 88.25 188 VAL A O 1
ATOM 1524 N N . ASP A 1 189 ? -16.038 0.655 -7.119 1.00 87.44 189 ASP A N 1
ATOM 1525 C CA . ASP A 1 189 ? -17.174 0.784 -8.044 1.00 87.44 189 ASP A CA 1
ATOM 1526 C C . ASP A 1 189 ? -17.761 2.202 -8.056 1.00 87.44 189 ASP A C 1
ATOM 1528 O O . ASP A 1 189 ? -18.164 2.719 -9.096 1.00 87.44 189 ASP A O 1
ATOM 1532 N N . ARG A 1 190 ? -17.763 2.878 -6.900 1.00 88.94 190 ARG A N 1
ATOM 1533 C CA . ARG A 1 190 ? -18.190 4.283 -6.783 1.00 88.94 190 ARG A CA 1
ATOM 1534 C C . ARG A 1 190 ? -17.109 5.281 -7.192 1.00 88.94 190 ARG A C 1
ATOM 1536 O O . ARG A 1 190 ? -17.429 6.421 -7.520 1.00 88.94 190 ARG A O 1
ATOM 1543 N N . GLN A 1 191 ? -15.841 4.902 -7.065 1.00 88.44 191 GLN A N 1
ATOM 1544 C CA . GLN A 1 191 ? -14.672 5.755 -7.274 1.00 88.44 191 GLN A CA 1
ATOM 1545 C C . GLN A 1 191 ? -13.609 4.987 -8.068 1.00 88.44 191 GLN A C 1
ATOM 1547 O O . GLN A 1 191 ? -12.546 4.662 -7.525 1.00 88.44 191 GLN A O 1
ATOM 1552 N N . PRO A 1 192 ? -13.866 4.710 -9.360 1.00 83.25 192 PRO A N 1
ATOM 1553 C CA . PRO A 1 192 ? -13.032 3.803 -10.150 1.00 83.25 192 PRO A CA 1
ATOM 1554 C C . PRO A 1 192 ? -11.587 4.292 -10.299 1.00 83.25 192 PRO A C 1
ATOM 1556 O O . PRO A 1 192 ? -10.688 3.503 -10.566 1.00 83.25 192 PRO A O 1
ATOM 1559 N N . TRP A 1 193 ? -11.319 5.583 -10.057 1.00 80.00 193 TRP A N 1
ATOM 1560 C CA . TRP A 1 193 ? -9.969 6.158 -10.174 1.00 80.00 193 TRP A CA 1
ATOM 1561 C C . TRP A 1 193 ? -9.014 5.657 -9.098 1.00 80.00 193 TRP A C 1
ATOM 1563 O O . TRP A 1 193 ? -7.804 5.817 -9.235 1.00 80.00 193 TRP A O 1
ATOM 1573 N N . ARG A 1 194 ? -9.532 5.033 -8.032 1.00 84.50 194 ARG A N 1
ATOM 1574 C CA . ARG A 1 194 ? -8.705 4.420 -6.987 1.00 84.50 194 ARG A CA 1
ATOM 1575 C C . ARG A 1 194 ? -7.962 3.176 -7.478 1.00 84.50 194 ARG A C 1
ATOM 1577 O O . ARG A 1 194 ? -6.855 2.939 -7.007 1.00 84.50 194 ARG A O 1
ATOM 1584 N N . ALA A 1 195 ? -8.515 2.431 -8.437 1.00 75.94 195 ALA A N 1
ATOM 1585 C CA . ALA A 1 195 ? -7.933 1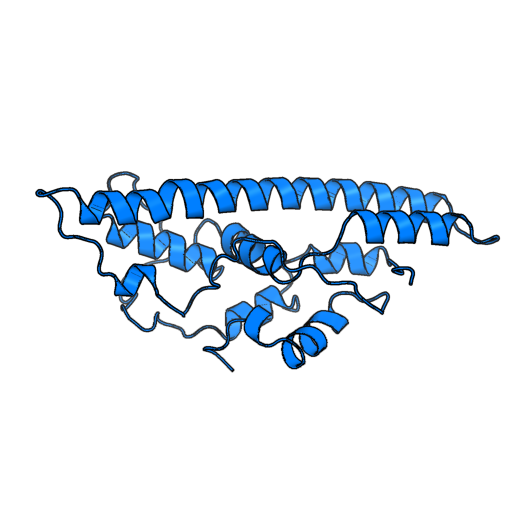.182 -8.944 1.00 75.94 195 ALA A CA 1
ATOM 1586 C C . ALA A 1 195 ? -7.230 1.320 -10.310 1.00 75.94 195 ALA A C 1
ATOM 1588 O O . ALA A 1 195 ? -6.899 0.318 -10.922 1.00 75.94 195 ALA A O 1
ATOM 1589 N N . ASN A 1 196 ? -6.948 2.552 -10.762 1.00 69.75 196 ASN A N 1
ATOM 1590 C CA . ASN A 1 196 ? -6.571 2.891 -12.145 1.00 69.75 196 ASN A CA 1
ATOM 1591 C C . ASN A 1 196 ? -7.640 2.506 -13.175 1.00 69.75 196 ASN A C 1
ATOM 1593 O O . ASN A 1 196 ? -7.991 1.348 -13.346 1.00 69.75 196 ASN A O 1
ATOM 1597 N N . TRP A 1 197 ? -8.098 3.489 -13.944 1.00 57.34 197 TRP A N 1
ATOM 1598 C CA . TRP A 1 197 ? -9.150 3.316 -14.950 1.00 57.34 197 TRP A CA 1
ATOM 1599 C C . TRP A 1 197 ? -8.794 2.432 -16.151 1.00 57.34 197 TRP A C 1
ATOM 1601 O O . TRP A 1 197 ? -9.662 2.194 -16.976 1.00 57.34 197 TRP A O 1
ATOM 1611 N N . VAL A 1 198 ? -7.544 1.990 -16.295 1.00 55.22 198 VAL A N 1
ATOM 1612 C CA . VAL A 1 198 ? -7.064 1.408 -17.560 1.00 55.22 198 VAL A CA 1
ATOM 1613 C C . VAL A 1 198 ? -7.341 -0.103 -17.666 1.00 55.22 198 VAL A C 1
ATOM 1615 O O . VAL A 1 198 ? -7.296 -0.643 -18.764 1.00 55.22 198 VAL A O 1
ATOM 1618 N N . TYR A 1 199 ? -7.698 -0.776 -16.562 1.00 54.47 199 TYR A N 1
ATOM 1619 C CA . TYR A 1 199 ? -7.866 -2.246 -16.498 1.00 54.47 199 TYR A CA 1
ATOM 1620 C C . TYR A 1 199 ? -9.291 -2.731 -16.219 1.00 54.47 199 TYR A C 1
ATOM 1622 O O . TYR A 1 199 ? -9.478 -3.912 -15.938 1.00 54.47 199 TYR A O 1
ATOM 1630 N N . ARG A 1 200 ? -10.286 -1.838 -16.243 1.00 50.94 200 ARG A N 1
ATOM 1631 C CA . ARG A 1 200 ? -11.698 -2.183 -16.013 1.00 50.94 200 ARG A CA 1
ATOM 1632 C C . ARG A 1 200 ? -12.539 -1.993 -17.261 1.00 50.94 200 ARG A C 1
ATOM 1634 O O . ARG A 1 200 ? -12.341 -0.962 -17.938 1.00 50.94 200 ARG A O 1
#

Solvent-accessible surface area (backbone atoms only — not comparable to full-atom values): 11596 Å² total; per-residue (Å²): 138,77,35,55,79,42,64,67,34,58,51,52,71,69,38,66,82,41,73,86,27,67,70,40,51,54,44,73,59,47,64,97,54,52,84,69,53,82,57,80,94,63,63,46,72,58,89,77,60,94,84,50,57,67,67,63,56,48,53,41,50,53,27,6,43,54,48,62,15,87,46,35,57,40,18,51,34,52,51,45,32,45,59,19,71,50,65,72,50,50,53,50,15,53,56,55,51,65,68,41,96,84,50,60,62,68,58,51,52,49,44,56,54,52,50,52,55,52,51,53,54,49,50,54,33,46,52,50,37,45,48,49,48,62,62,41,50,51,43,52,54,52,51,25,72,69,37,97,87,47,82,51,69,60,65,51,74,77,68,41,74,67,43,80,76,82,64,94,60,70,37,71,50,77,54,92,43,46,54,47,65,75,43,47,64,65,45,32,76,76,40,48,72,57,73,47,70,83,73,114

Mean predicted aligned error: 6.28 Å

Foldseek 3Di:
DAAAADLVLLVLQLPCVPCPFVLNVLLVLFDPAFDLDGCPPPQQADDDDPPDDPVNVLSNVLCCLSLNHPNVLLVVLLLCLLEPEDPVRVVRNLVVLVPDPPHDVVSSVVSVVSVVVSVVVSVVSNVVNCCCVVVPVVVLQVCLVPDPVHPHDDVCSVVTQSGRDRDPGRNYDGDPDNNSSVVVVVVCVVVVVSSRPPRD

pLDDT: mean 84.38, std 8.5, range [50.94, 95.38]